Protein AF-A0A142YG13-F1 (afdb_monomer)

Radius of gyration: 18.27 Å; Cα contacts (8 Å, |Δi|>4): 588; chains: 1; bounding box: 57×45×46 Å

Mean predicted aligned error: 5.29 Å

Sequence (289 aa):
MILRGRNFFGAFRVLEDAGTHSRRLMHGSTLHGQQSLDPTLRREPTTYFTRSGPIGGLFAAKGAELGRPGTRVAVVGLGTGTLACYAQARQAWTFHEIDPAVVRVAEDESLFTYLADARRGGAEVAIVEGDARLRLADAPDGGFALIVLDAFSSDAVPVHLLSREAIALYRRKLGPGGLLAFNITNRYLDLDPLMARQARDAGLACRVRYDLDVPPEARVGGWQPSIWAVMAGNEADLAPLADGWHPPGARPGASPWTDDYSDLASYLILGRRRPPPDVPEKSASLAAP

Solvent-accessible surface area (backbone atoms only — not comparable to full-atom values): 15751 Å² total; per-residue (Å²): 116,78,47,75,53,73,61,95,93,44,46,37,37,34,32,69,39,80,86,47,48,23,37,35,40,29,47,80,92,32,73,46,35,52,44,50,68,48,77,91,43,53,70,54,39,37,33,56,49,21,66,88,34,58,61,22,44,49,50,63,55,41,35,81,68,61,60,35,68,70,33,25,35,39,28,31,33,50,50,38,25,47,75,34,53,73,56,44,48,47,20,38,37,39,32,18,28,64,50,70,67,47,52,55,48,21,68,34,64,91,74,26,48,28,46,60,52,22,40,75,55,44,19,46,76,47,78,45,82,33,60,41,70,63,56,54,66,74,46,64,66,45,56,20,51,33,41,36,37,55,67,38,65,55,98,60,75,62,57,70,70,66,8,49,63,36,49,54,49,53,57,50,29,30,24,94,88,17,36,39,36,33,50,51,48,55,83,50,43,56,43,52,35,51,51,38,44,39,26,55,74,68,62,30,28,56,35,28,26,77,44,70,87,66,52,74,74,48,41,40,65,43,45,43,58,36,29,34,38,38,35,25,76,40,59,76,76,45,56,66,57,54,86,75,39,39,74,46,51,84,54,87,92,66,76,64,37,36,82,92,42,73,73,64,75,84,30,54,48,93,64,85,88,71,77,59,94,89,50,82,73,83,73,89,81,72,82,79,134

Structure (mmCIF, N/CA/C/O backbone):
data_AF-A0A142YG13-F1
#
_entry.id   AF-A0A142YG13-F1
#
loop_
_atom_site.group_PDB
_atom_site.id
_atom_site.type_symbol
_atom_site.label_atom_id
_atom_site.label_alt_id
_atom_site.label_comp_id
_atom_site.label_asym_id
_atom_site.label_entity_id
_atom_site.label_seq_id
_atom_site.pdbx_PDB_ins_code
_atom_site.Cartn_x
_atom_site.Cartn_y
_atom_site.Cartn_z
_atom_site.occupancy
_atom_site.B_iso_or_equiv
_atom_site.auth_seq_id
_atom_site.auth_comp_id
_atom_site.auth_asym_id
_atom_site.auth_atom_id
_atom_site.pdbx_PDB_model_num
ATOM 1 N N . MET A 1 1 ? 10.615 4.198 -25.399 1.00 84.19 1 MET A N 1
ATOM 2 C CA . MET A 1 1 ? 9.220 3.777 -25.110 1.00 84.19 1 MET A CA 1
ATOM 3 C C . MET A 1 1 ? 9.077 2.345 -25.590 1.00 84.19 1 MET A C 1
ATOM 5 O O . MET A 1 1 ? 9.438 2.106 -26.732 1.00 84.19 1 MET A O 1
ATOM 9 N N . ILE A 1 2 ? 8.618 1.429 -24.734 1.00 93.69 2 ILE A N 1
ATOM 10 C CA . ILE A 1 2 ? 8.562 -0.019 -25.010 1.00 93.69 2 ILE A CA 1
ATOM 11 C C . ILE A 1 2 ? 7.147 -0.442 -25.403 1.00 93.69 2 ILE A C 1
ATOM 13 O O . ILE A 1 2 ? 6.943 -1.050 -26.445 1.00 93.69 2 ILE A O 1
ATOM 17 N N . LEU A 1 3 ? 6.165 -0.083 -24.576 1.00 94.88 3 LEU A N 1
ATOM 18 C CA . LEU A 1 3 ? 4.768 -0.470 -24.744 1.00 94.88 3 LEU A CA 1
ATOM 19 C C . LEU A 1 3 ? 3.872 0.742 -24.497 1.00 94.88 3 LEU A C 1
ATOM 21 O O . LEU A 1 3 ? 4.178 1.598 -23.664 1.00 94.88 3 LEU A O 1
ATOM 25 N N . ARG A 1 4 ? 2.748 0.819 -25.207 1.00 95.06 4 ARG A N 1
ATOM 26 C CA . ARG A 1 4 ? 1.677 1.779 -24.928 1.00 95.06 4 ARG A CA 1
ATOM 27 C C . ARG A 1 4 ? 0.324 1.145 -25.201 1.00 95.06 4 ARG A C 1
ATOM 29 O O . ARG A 1 4 ? 0.196 0.360 -26.137 1.00 95.06 4 ARG A O 1
ATOM 36 N N . GLY A 1 5 ? -0.682 1.552 -24.446 1.00 92.50 5 GLY A N 1
ATOM 37 C CA . GLY A 1 5 ? -2.056 1.134 -24.672 1.00 92.50 5 GLY A CA 1
ATOM 38 C C . GLY A 1 5 ? -3.049 2.098 -24.044 1.00 92.50 5 GLY A C 1
ATOM 39 O O . GLY A 1 5 ? -2.678 3.052 -23.357 1.00 92.50 5 GLY A O 1
ATOM 40 N N . ARG A 1 6 ? -4.328 1.864 -24.321 1.00 91.62 6 ARG A N 1
ATOM 41 C CA . ARG A 1 6 ? -5.441 2.587 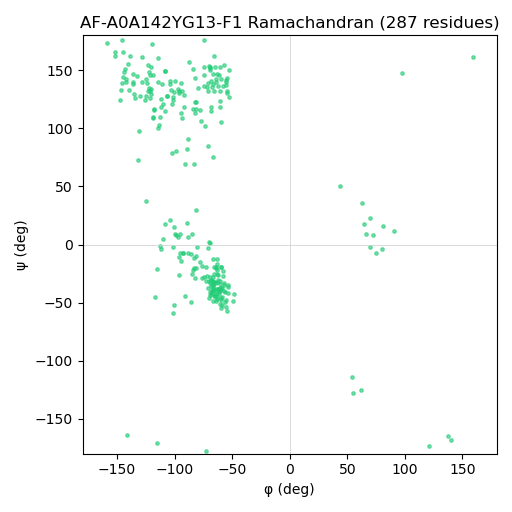-23.713 1.00 91.62 6 ARG A CA 1
ATOM 42 C C . ARG A 1 6 ? -6.619 1.644 -23.542 1.00 91.62 6 ARG A C 1
ATOM 44 O O . ARG A 1 6 ? -6.911 0.865 -24.444 1.00 91.62 6 ARG A O 1
ATOM 51 N N . ASN A 1 7 ? -7.289 1.744 -22.407 1.00 89.19 7 ASN A N 1
ATOM 52 C CA . ASN A 1 7 ? -8.507 1.011 -22.093 1.00 89.19 7 ASN A CA 1
ATOM 53 C C . ASN A 1 7 ? -9.477 1.920 -21.312 1.00 89.19 7 ASN A C 1
ATOM 55 O O . ASN A 1 7 ? -9.322 3.145 -21.306 1.00 89.19 7 ASN A O 1
ATOM 59 N N . PHE A 1 8 ? -10.479 1.312 -20.675 1.00 87.12 8 PHE A N 1
ATOM 60 C CA . PHE A 1 8 ? -11.459 1.999 -19.835 1.00 87.12 8 PHE A CA 1
ATOM 61 C C . PHE A 1 8 ? -10.825 2.769 -18.662 1.00 87.12 8 PHE A C 1
ATOM 63 O O . PHE A 1 8 ? -11.264 3.872 -18.353 1.00 87.12 8 PHE A O 1
ATOM 70 N N . PHE A 1 9 ? -9.770 2.223 -18.055 1.00 85.50 9 PHE A N 1
ATOM 71 C CA . PHE A 1 9 ? -9.099 2.789 -16.880 1.00 85.50 9 PHE A CA 1
ATOM 72 C C . PHE A 1 9 ? -8.072 3.875 -17.224 1.00 85.50 9 PHE A C 1
ATOM 74 O O . PHE A 1 9 ? -7.625 4.610 -16.345 1.00 85.50 9 PHE A O 1
ATOM 81 N N . GLY A 1 10 ? -7.723 4.027 -18.503 1.00 86.88 10 GLY A N 1
ATOM 82 C CA . GLY A 1 10 ? -6.912 5.136 -18.987 1.00 86.88 10 GLY A CA 1
ATOM 83 C C . GLY A 1 10 ? -5.895 4.730 -20.043 1.00 86.88 10 GLY A C 1
ATOM 84 O O . GLY A 1 10 ? -5.948 3.652 -20.631 1.00 86.88 10 GLY A O 1
ATOM 85 N N . ALA A 1 11 ? -4.973 5.649 -20.331 1.00 90.38 11 ALA A N 1
ATOM 86 C CA . ALA A 1 11 ? -3.831 5.387 -21.198 1.00 90.38 11 ALA A CA 1
ATOM 87 C C . ALA A 1 11 ? -2.604 5.036 -20.354 1.00 90.38 11 ALA A C 1
ATOM 89 O O . ALA A 1 11 ? -2.238 5.800 -19.456 1.00 90.38 11 ALA A O 1
ATOM 90 N N . PHE A 1 12 ? -1.938 3.938 -20.705 1.00 92.12 12 PHE A N 1
ATOM 91 C CA . PHE A 1 12 ? -0.749 3.448 -20.021 1.00 92.12 12 PHE A CA 1
ATOM 92 C C . PHE A 1 12 ? 0.452 3.358 -20.961 1.00 92.12 12 PHE A C 1
ATOM 94 O O . PHE A 1 12 ? 0.316 3.194 -22.180 1.00 92.12 12 PHE A O 1
ATOM 101 N N . ARG A 1 13 ? 1.655 3.479 -20.398 1.00 95.06 13 ARG A N 1
ATOM 102 C CA . ARG A 1 13 ? 2.925 3.350 -21.118 1.00 95.06 13 ARG A CA 1
ATOM 103 C C . ARG A 1 13 ? 3.955 2.634 -20.260 1.00 95.06 13 ARG A C 1
ATOM 105 O O . ARG A 1 13 ? 4.085 2.943 -19.080 1.00 95.06 13 ARG A O 1
ATOM 112 N N . VAL A 1 14 ? 4.734 1.763 -20.894 1.00 97.06 14 VAL A N 1
ATOM 113 C CA . VAL A 1 14 ? 5.982 1.231 -20.344 1.00 97.06 14 VAL A CA 1
ATOM 114 C C . VAL A 1 14 ? 7.145 1.869 -21.086 1.00 97.06 14 VAL A C 1
ATOM 116 O O . VAL A 1 14 ? 7.189 1.888 -22.322 1.00 97.06 14 VAL A O 1
ATOM 119 N N . LEU A 1 15 ? 8.083 2.436 -20.341 1.00 96.12 15 LEU A N 1
ATOM 120 C CA . LEU A 1 15 ? 9.251 3.116 -20.887 1.00 96.12 15 LEU A CA 1
ATOM 121 C C . LEU A 1 15 ? 10.488 2.811 -20.054 1.00 96.12 15 LEU A C 1
ATOM 123 O O . LEU A 1 15 ? 10.381 2.502 -18.872 1.00 96.12 15 LEU A O 1
ATOM 127 N N . GLU A 1 16 ? 11.647 2.922 -20.686 1.00 95.62 16 GLU A N 1
ATOM 128 C CA . GLU A 1 16 ? 12.927 2.948 -19.989 1.00 95.62 16 GLU A CA 1
ATOM 129 C C . GLU A 1 16 ? 13.331 4.393 -19.743 1.00 95.62 16 GLU A C 1
ATOM 131 O O . GLU A 1 16 ? 13.139 5.263 -20.600 1.00 95.62 16 GLU A O 1
ATOM 136 N N . ASP A 1 17 ? 13.854 4.632 -18.552 1.00 90.38 17 ASP A N 1
ATOM 137 C CA . ASP A 1 17 ? 14.369 5.908 -18.101 1.00 90.38 17 ASP A CA 1
ATOM 138 C C . ASP A 1 17 ? 15.881 5.772 -17.916 1.00 90.38 17 ASP A C 1
ATOM 140 O O . ASP A 1 17 ? 16.357 5.076 -17.018 1.00 90.38 17 ASP A O 1
ATOM 144 N N . ALA A 1 18 ? 16.635 6.430 -18.798 1.00 87.25 18 ALA A N 1
ATOM 145 C CA . ALA A 1 18 ? 18.092 6.372 -18.793 1.00 87.25 18 ALA A CA 1
ATOM 146 C C . ALA A 1 18 ? 18.707 7.037 -17.551 1.00 87.25 18 ALA A C 1
ATOM 148 O O . ALA A 1 18 ? 19.750 6.593 -17.083 1.00 87.25 18 ALA A O 1
ATOM 149 N N . GLY A 1 19 ? 18.059 8.069 -16.996 1.00 83.75 19 GLY A N 1
ATOM 150 C CA . GLY A 1 19 ? 18.568 8.797 -15.830 1.00 83.75 19 GLY A CA 1
ATOM 151 C C . GLY A 1 19 ? 18.560 7.956 -14.556 1.00 83.75 19 GLY A C 1
ATOM 152 O O . GLY A 1 19 ? 19.420 8.123 -13.701 1.00 83.75 19 GLY A O 1
ATOM 153 N N . THR A 1 20 ? 17.613 7.027 -14.454 1.00 84.06 20 THR A N 1
ATOM 154 C CA . THR A 1 20 ? 17.466 6.118 -13.305 1.00 84.06 20 THR A CA 1
ATOM 155 C C . THR A 1 20 ? 17.814 4.667 -13.630 1.00 84.06 20 THR A C 1
ATOM 157 O O . THR A 1 20 ? 17.624 3.793 -12.790 1.00 84.06 20 THR A O 1
ATOM 160 N N . HIS A 1 21 ? 18.293 4.407 -14.853 1.00 91.69 21 HIS A N 1
ATOM 161 C CA . HIS A 1 21 ? 18.585 3.077 -15.391 1.00 91.69 21 HIS A CA 1
ATOM 162 C C . HIS A 1 21 ? 17.483 2.052 -15.060 1.00 91.69 21 HIS A C 1
ATOM 164 O O . HIS A 1 21 ? 17.728 0.967 -14.529 1.00 91.69 21 HIS A O 1
ATOM 170 N N . SER A 1 22 ? 16.234 2.424 -15.342 1.00 94.50 22 SER A N 1
ATOM 171 C CA . SER A 1 22 ? 15.064 1.679 -14.882 1.00 94.50 22 SER A CA 1
ATOM 172 C C . SER A 1 22 ? 13.978 1.571 -15.942 1.00 94.50 22 SER A C 1
ATOM 174 O O . SER A 1 22 ? 13.925 2.347 -16.898 1.00 94.50 22 SER A O 1
ATOM 176 N N . ARG A 1 23 ? 13.066 0.620 -15.748 1.00 96.62 23 ARG A N 1
ATOM 177 C CA . ARG A 1 23 ? 11.815 0.515 -16.494 1.00 96.62 23 ARG A CA 1
ATOM 178 C C . ARG A 1 23 ? 10.652 0.983 -15.637 1.00 96.62 23 ARG A C 1
ATOM 180 O O . ARG A 1 23 ? 10.584 0.654 -14.458 1.00 96.62 23 ARG A O 1
ATOM 187 N N . ARG A 1 24 ? 9.730 1.740 -16.230 1.00 95.31 24 ARG A N 1
ATOM 188 C CA . ARG A 1 24 ? 8.623 2.415 -15.541 1.00 95.31 24 ARG A CA 1
ATOM 189 C C . ARG A 1 24 ? 7.286 2.108 -16.187 1.00 95.31 24 ARG A C 1
ATOM 191 O O . ARG A 1 24 ? 7.186 2.135 -17.414 1.00 95.31 24 ARG A O 1
ATOM 198 N N . LEU A 1 25 ? 6.267 1.897 -15.358 1.00 94.81 25 LEU A N 1
ATOM 199 C CA . LEU A 1 25 ? 4.863 1.859 -15.760 1.00 94.81 25 LEU A CA 1
ATOM 200 C C . LEU A 1 25 ? 4.201 3.194 -15.409 1.00 94.81 25 LEU A C 1
ATOM 202 O O . LEU A 1 25 ? 4.208 3.624 -14.259 1.00 94.81 25 LEU A O 1
ATOM 206 N N . MET A 1 26 ? 3.614 3.840 -16.410 1.00 91.69 26 MET A N 1
ATOM 207 C CA . MET A 1 26 ? 2.960 5.142 -16.293 1.00 91.69 26 MET A CA 1
ATOM 208 C C . MET A 1 26 ? 1.489 5.034 -16.697 1.00 91.69 26 MET A C 1
ATOM 210 O O . MET A 1 26 ? 1.227 4.528 -17.788 1.00 91.69 26 MET A O 1
ATOM 214 N N . HIS A 1 27 ? 0.557 5.600 -15.923 1.00 86.69 27 HIS A N 1
ATOM 215 C CA . HIS A 1 27 ? -0.785 5.970 -16.407 1.00 86.69 27 HIS A CA 1
ATOM 216 C C . HIS A 1 27 ? -0.882 7.490 -16.460 1.00 86.69 27 HIS A C 1
ATOM 218 O O . HIS A 1 27 ? -0.703 8.173 -15.454 1.00 86.69 27 HIS A O 1
ATOM 224 N N . GLY A 1 28 ? -1.146 8.044 -17.644 1.00 83.31 28 GLY A N 1
ATOM 225 C CA . GLY A 1 28 ? -1.099 9.495 -17.833 1.00 83.31 28 GLY A CA 1
ATOM 226 C C . GLY A 1 28 ? 0.250 10.087 -17.389 1.00 83.31 28 GLY A C 1
ATOM 227 O O . GLY A 1 28 ? 1.283 9.810 -18.014 1.00 83.31 28 GLY A O 1
ATOM 228 N N . SER A 1 29 ? 0.221 10.908 -16.332 1.00 80.50 29 SER A N 1
ATOM 229 C CA . SER A 1 29 ? 1.386 11.529 -15.678 1.00 80.50 29 SER A CA 1
ATOM 230 C C . SER A 1 29 ? 1.821 10.832 -14.381 1.00 80.50 29 SER A C 1
ATOM 232 O O . SER A 1 29 ? 2.815 11.245 -13.782 1.00 80.50 29 SER A O 1
ATOM 234 N N . THR A 1 30 ? 1.114 9.791 -13.939 1.00 83.38 30 THR A N 1
ATOM 235 C CA . THR A 1 30 ? 1.393 9.105 -12.675 1.00 83.38 30 THR A CA 1
ATOM 236 C C . THR A 1 30 ? 2.239 7.857 -12.892 1.00 83.38 30 THR A C 1
ATOM 238 O O . THR A 1 30 ? 1.987 7.062 -13.799 1.00 83.38 30 THR A O 1
ATOM 241 N N . LEU A 1 31 ? 3.264 7.705 -12.052 1.00 88.25 31 LEU A N 1
ATOM 242 C CA . LEU A 1 31 ? 4.137 6.537 -11.989 1.00 88.25 31 LEU A CA 1
ATOM 243 C C . LEU A 1 31 ? 3.474 5.460 -11.118 1.00 88.25 31 LEU A C 1
ATOM 245 O O . LEU A 1 31 ? 3.295 5.676 -9.925 1.00 88.25 31 LEU A O 1
ATOM 249 N N . HIS A 1 32 ? 3.144 4.311 -11.709 1.00 87.12 32 HIS A N 1
ATOM 250 C CA . HIS A 1 32 ? 2.533 3.156 -11.024 1.00 87.12 32 HIS A CA 1
ATOM 251 C C . HIS A 1 32 ? 3.552 2.128 -10.526 1.00 87.12 32 HIS A C 1
ATOM 253 O O . HIS A 1 32 ? 3.200 1.152 -9.869 1.00 87.12 32 HIS A O 1
ATOM 259 N N . GLY A 1 33 ? 4.817 2.312 -10.884 1.00 92.31 33 GLY A N 1
ATOM 260 C CA . GLY A 1 33 ? 5.890 1.441 -10.453 1.00 92.31 33 GLY A CA 1
ATOM 261 C C . GLY A 1 33 ? 7.093 1.535 -11.370 1.00 92.31 33 GLY A C 1
ATOM 262 O O . GLY A 1 33 ? 7.025 2.016 -12.508 1.00 92.31 33 GLY A O 1
ATOM 263 N N . GLN A 1 34 ? 8.214 1.088 -10.833 1.00 94.69 34 GLN A N 1
ATOM 264 C CA . GLN A 1 34 ? 9.506 1.096 -11.486 1.00 94.69 34 GLN A CA 1
ATOM 265 C C . GLN A 1 34 ? 10.257 -0.176 -11.096 1.00 94.69 34 GLN A C 1
ATOM 267 O O . GLN A 1 34 ? 10.090 -0.685 -9.988 1.00 94.69 34 GLN A O 1
ATOM 272 N N . GLN A 1 35 ? 11.127 -0.656 -11.977 1.00 96.31 35 GLN A N 1
ATOM 273 C CA . GLN A 1 35 ? 12.114 -1.675 -11.651 1.00 96.31 35 GLN A CA 1
ATOM 274 C C . GLN A 1 35 ? 13.475 -1.313 -12.245 1.00 96.31 35 GLN A C 1
ATOM 276 O O . GLN A 1 35 ? 13.551 -0.842 -13.380 1.00 96.31 35 GLN A O 1
ATOM 281 N N . SER A 1 36 ? 14.545 -1.512 -11.471 1.00 94.94 36 SER A N 1
ATOM 282 C CA . SER A 1 36 ? 15.917 -1.327 -11.956 1.00 94.94 36 SER A CA 1
ATOM 283 C C . SER A 1 36 ? 16.233 -2.324 -13.072 1.00 94.94 36 SER A C 1
ATOM 285 O O . SER A 1 36 ? 15.816 -3.481 -13.005 1.00 94.94 36 SER A O 1
ATOM 287 N N . LEU A 1 37 ? 16.981 -1.880 -14.082 1.00 94.81 37 LEU A N 1
ATOM 288 C CA . LEU A 1 37 ? 17.535 -2.764 -15.110 1.00 94.81 37 LEU A CA 1
ATOM 289 C C . LEU A 1 37 ? 18.877 -3.384 -14.683 1.00 94.81 37 LEU A C 1
ATOM 291 O O . LEU A 1 37 ? 19.357 -4.296 -15.353 1.00 94.81 37 LEU A O 1
ATOM 295 N N . ASP A 1 38 ? 19.459 -2.940 -13.563 1.00 94.31 38 ASP A N 1
ATOM 296 C CA . ASP A 1 38 ? 20.621 -3.585 -12.950 1.00 94.31 38 ASP A CA 1
ATOM 297 C C . ASP A 1 38 ? 20.219 -4.960 -12.374 1.00 94.31 38 ASP A C 1
ATOM 299 O O . ASP A 1 38 ? 19.402 -5.022 -11.444 1.00 94.31 38 ASP A O 1
ATOM 303 N N . PRO A 1 39 ? 20.802 -6.075 -12.863 1.00 93.44 39 PRO A N 1
ATOM 304 C CA . PRO A 1 39 ? 20.480 -7.417 -12.382 1.00 93.44 39 PRO A CA 1
ATOM 305 C C . PRO A 1 39 ? 20.708 -7.618 -10.879 1.00 93.44 39 PRO A C 1
ATOM 307 O O . PRO A 1 39 ? 20.033 -8.447 -10.266 1.00 93.44 39 PRO A O 1
ATOM 310 N N . THR A 1 40 ? 21.633 -6.872 -10.269 1.00 94.81 40 THR A N 1
ATOM 311 C CA . THR A 1 40 ? 21.925 -6.954 -8.829 1.00 94.81 40 THR A CA 1
ATOM 312 C C . THR A 1 40 ? 20.813 -6.343 -7.975 1.00 94.81 40 THR A C 1
ATOM 314 O O . THR A 1 40 ? 20.569 -6.797 -6.857 1.00 94.81 40 THR A O 1
ATOM 317 N N . LEU A 1 41 ? 20.072 -5.380 -8.532 1.00 93.94 41 LEU A N 1
ATOM 318 C CA . LEU A 1 41 ? 18.952 -4.683 -7.893 1.00 93.94 41 LEU A CA 1
ATOM 319 C C . LEU A 1 41 ? 17.589 -5.234 -8.328 1.00 93.94 41 LEU A C 1
ATOM 321 O O . LEU A 1 41 ? 16.548 -4.675 -7.989 1.00 93.94 41 LEU A O 1
ATOM 325 N N . ARG A 1 42 ? 17.570 -6.351 -9.060 1.00 93.88 42 ARG A N 1
ATOM 326 C CA . ARG A 1 42 ? 16.357 -6.944 -9.636 1.00 93.88 42 ARG A CA 1
ATOM 327 C C . ARG A 1 42 ? 15.244 -7.188 -8.606 1.00 93.88 42 ARG A C 1
ATOM 329 O O . ARG A 1 42 ? 14.076 -6.985 -8.921 1.00 93.88 42 ARG A O 1
ATOM 336 N N . ARG A 1 43 ? 15.597 -7.572 -7.372 1.00 94.88 43 ARG A N 1
ATOM 337 C CA . ARG A 1 43 ? 14.654 -7.817 -6.257 1.00 94.88 43 ARG A CA 1
ATOM 338 C C . ARG A 1 43 ? 14.535 -6.647 -5.275 1.00 94.88 43 ARG A C 1
ATOM 340 O O . ARG A 1 43 ? 13.921 -6.794 -4.216 1.00 94.88 43 ARG A O 1
ATOM 347 N N . GLU A 1 44 ? 15.136 -5.506 -5.596 1.00 95.62 44 GLU A N 1
ATOM 348 C CA . GLU A 1 44 ? 15.044 -4.317 -4.760 1.00 95.62 44 GLU A CA 1
ATOM 349 C C . GLU A 1 44 ? 13.724 -3.589 -5.054 1.00 95.62 44 GLU A C 1
ATOM 351 O O . GLU A 1 44 ? 13.446 -3.252 -6.215 1.00 95.62 44 GLU A O 1
ATOM 356 N N . PRO A 1 45 ? 12.859 -3.372 -4.046 1.00 95.56 45 PRO A N 1
ATOM 357 C CA . PRO A 1 45 ? 11.661 -2.578 -4.240 1.00 95.56 45 PRO A CA 1
ATOM 358 C C . PRO A 1 45 ? 12.027 -1.098 -4.400 1.00 95.56 45 PRO A C 1
ATOM 360 O O . PRO A 1 45 ? 12.831 -0.550 -3.650 1.00 95.56 45 PRO A O 1
ATOM 363 N N . THR A 1 46 ? 11.412 -0.435 -5.376 1.00 92.94 46 THR A N 1
ATOM 364 C CA . THR A 1 46 ? 11.691 0.975 -5.694 1.00 92.94 46 THR A CA 1
ATOM 365 C C . THR A 1 46 ? 10.470 1.865 -5.433 1.00 92.94 46 THR A C 1
ATOM 367 O O . THR A 1 46 ? 9.474 1.422 -4.857 1.00 92.94 46 THR A O 1
ATOM 370 N N . THR A 1 47 ? 10.516 3.132 -5.862 1.00 92.25 47 THR A N 1
ATOM 371 C CA . THR A 1 47 ? 9.448 4.131 -5.672 1.00 92.25 47 THR A CA 1
ATOM 372 C C . THR A 1 47 ? 9.169 4.416 -4.200 1.00 92.25 47 THR A C 1
ATOM 374 O O . THR A 1 47 ? 10.083 4.792 -3.476 1.00 92.25 47 THR A O 1
ATOM 377 N N . TYR A 1 48 ? 7.928 4.274 -3.755 1.00 91.94 48 TYR A N 1
ATOM 378 C CA . TYR A 1 48 ? 7.507 4.467 -2.373 1.00 91.94 48 TYR A CA 1
ATOM 379 C C . TYR A 1 48 ? 7.464 3.151 -1.573 1.00 91.94 48 TYR A C 1
ATOM 381 O O . TYR A 1 48 ? 6.992 3.123 -0.437 1.00 91.94 48 TYR A O 1
ATOM 389 N N . PHE A 1 49 ? 7.970 2.055 -2.152 1.00 95.00 49 PHE A N 1
ATOM 390 C CA . PHE A 1 49 ? 8.021 0.731 -1.527 1.00 95.00 49 PHE A CA 1
ATOM 391 C C . PHE A 1 49 ? 9.391 0.365 -0.956 1.00 95.00 49 PHE A C 1
ATOM 393 O O . PHE A 1 49 ? 9.648 -0.809 -0.694 1.00 95.00 49 PHE A O 1
ATOM 400 N N . THR A 1 50 ? 10.291 1.332 -0.800 1.00 94.00 50 THR A N 1
ATOM 401 C CA . THR A 1 50 ? 11.690 1.093 -0.420 1.00 94.00 50 THR A CA 1
ATOM 402 C C . THR A 1 50 ? 11.806 0.410 0.941 1.00 94.00 50 THR A C 1
ATOM 404 O O . THR A 1 50 ? 10.953 0.571 1.818 1.00 94.00 50 THR A O 1
ATOM 407 N N . ARG A 1 51 ? 12.899 -0.338 1.141 1.00 94.12 51 ARG A N 1
ATOM 408 C CA . ARG A 1 51 ? 13.173 -1.055 2.400 1.00 94.12 51 ARG A CA 1
ATOM 409 C C . ARG A 1 51 ? 13.283 -0.118 3.608 1.00 94.12 51 ARG A C 1
ATOM 411 O O . ARG A 1 51 ? 12.887 -0.493 4.705 1.00 94.12 51 ARG A O 1
ATOM 418 N N . SER A 1 52 ? 13.807 1.090 3.403 1.00 91.44 52 SER A N 1
ATOM 419 C CA . SER A 1 52 ? 13.954 2.140 4.423 1.00 91.44 52 SER A CA 1
ATOM 420 C C . SER A 1 52 ? 12.683 2.975 4.638 1.00 91.44 52 SER A C 1
ATOM 422 O O . SER A 1 52 ? 12.536 3.623 5.683 1.00 91.44 52 SER A O 1
ATOM 424 N N . GLY A 1 53 ? 11.774 2.968 3.659 1.00 93.00 53 GLY A N 1
ATOM 425 C CA . GLY A 1 53 ? 10.522 3.714 3.683 1.00 93.00 53 GLY A CA 1
ATOM 426 C C . GLY A 1 53 ? 9.483 3.125 4.644 1.00 93.00 53 GLY A C 1
ATOM 427 O O . GLY A 1 53 ? 9.747 2.137 5.341 1.00 93.00 53 GLY A O 1
ATOM 428 N N . PRO A 1 54 ? 8.275 3.712 4.705 1.00 95.62 54 PRO A N 1
ATOM 429 C CA . PRO A 1 54 ? 7.258 3.324 5.680 1.00 95.62 54 PRO A CA 1
ATOM 430 C C . PRO A 1 54 ? 6.852 1.851 5.585 1.00 95.62 54 PRO A C 1
ATOM 432 O O . PRO A 1 54 ? 6.945 1.121 6.569 1.00 95.62 54 PRO A O 1
ATOM 435 N N . ILE A 1 55 ? 6.478 1.383 4.392 1.00 96.44 55 ILE A N 1
ATOM 436 C CA . ILE A 1 55 ? 6.054 -0.006 4.177 1.00 96.44 55 ILE A CA 1
ATOM 437 C C . ILE A 1 55 ? 7.193 -1.015 4.387 1.00 96.44 55 ILE A C 1
ATOM 439 O O . ILE A 1 55 ? 6.965 -2.083 4.950 1.00 96.44 55 ILE A O 1
ATOM 443 N N . GLY A 1 56 ? 8.433 -0.664 4.028 1.00 96.31 56 GLY A N 1
ATOM 444 C CA . GLY A 1 56 ? 9.608 -1.478 4.345 1.00 96.31 56 GLY A CA 1
ATOM 445 C C . GLY A 1 56 ? 9.832 -1.606 5.852 1.00 96.31 56 GLY A C 1
ATOM 446 O O . GLY A 1 56 ? 10.054 -2.710 6.350 1.00 96.31 56 GLY A O 1
ATOM 447 N N . GLY A 1 57 ? 9.654 -0.506 6.590 1.00 95.62 57 GLY A N 1
ATOM 448 C CA . GLY A 1 57 ? 9.673 -0.488 8.053 1.00 95.62 57 GLY A CA 1
ATOM 449 C C . GLY A 1 57 ? 8.587 -1.362 8.685 1.00 95.62 57 GLY A C 1
ATOM 450 O O . GLY A 1 57 ? 8.864 -2.041 9.670 1.00 95.62 57 GLY A O 1
ATOM 451 N N . LEU A 1 58 ? 7.384 -1.418 8.098 1.00 97.31 58 LEU A N 1
ATOM 452 C CA . LEU A 1 58 ? 6.328 -2.339 8.537 1.00 97.31 58 LEU A CA 1
ATOM 453 C C . LEU A 1 58 ? 6.774 -3.803 8.409 1.00 97.31 58 LEU A C 1
ATOM 455 O O . LEU A 1 58 ? 6.689 -4.556 9.379 1.00 97.31 58 LEU A O 1
ATOM 459 N N . PHE A 1 59 ? 7.281 -4.205 7.239 1.00 97.12 59 PH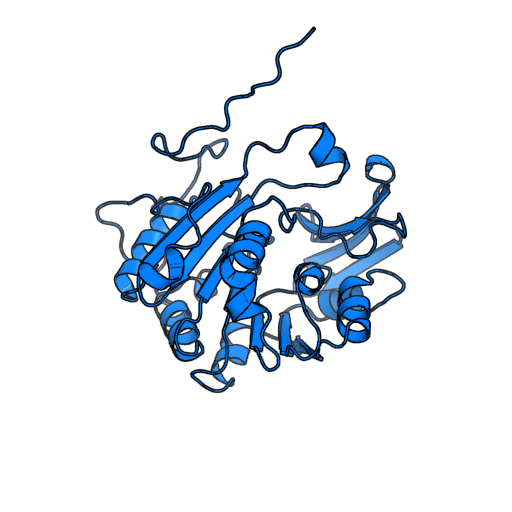E A N 1
ATOM 460 C CA . PHE A 1 59 ? 7.770 -5.573 7.031 1.00 97.12 59 PHE A CA 1
ATOM 461 C C . PHE A 1 59 ? 8.984 -5.909 7.903 1.00 97.12 59 PHE A C 1
ATOM 463 O O . PHE A 1 59 ? 9.109 -7.050 8.339 1.00 97.12 59 PHE A O 1
ATOM 470 N N . ALA A 1 60 ? 9.858 -4.939 8.184 1.00 95.81 60 ALA A N 1
ATOM 471 C CA . ALA A 1 60 ? 10.983 -5.127 9.094 1.00 95.81 60 ALA A CA 1
ATOM 472 C C . ALA A 1 60 ? 10.509 -5.342 10.542 1.00 95.81 60 ALA A C 1
ATOM 474 O O . ALA A 1 60 ? 10.910 -6.311 11.184 1.00 95.81 60 ALA A O 1
ATOM 475 N N . ALA A 1 61 ? 9.611 -4.485 11.037 1.00 95.62 61 ALA A N 1
ATOM 476 C CA . ALA A 1 61 ? 9.109 -4.538 12.409 1.00 95.62 61 ALA A CA 1
ATOM 477 C C . ALA A 1 61 ? 8.218 -5.759 12.684 1.00 95.62 61 ALA A C 1
ATOM 479 O O . ALA A 1 61 ? 8.228 -6.287 13.793 1.00 95.62 61 ALA A O 1
ATOM 480 N N . LYS A 1 62 ? 7.460 -6.215 11.679 1.00 95.12 62 LYS A N 1
ATOM 481 C CA . LYS A 1 62 ? 6.524 -7.349 11.784 1.00 95.12 62 LYS A CA 1
ATOM 482 C C . LYS A 1 62 ? 7.005 -8.600 11.056 1.00 95.12 62 LYS A C 1
ATOM 484 O O . LYS A 1 62 ? 6.221 -9.499 10.758 1.00 95.12 62 LYS A O 1
ATOM 489 N N . GLY A 1 63 ? 8.300 -8.675 10.746 1.00 91.25 63 GLY A N 1
ATOM 490 C CA . GLY A 1 63 ? 8.876 -9.763 9.957 1.00 91.25 63 GLY A CA 1
ATOM 491 C C . GLY A 1 63 ? 8.709 -11.142 10.601 1.00 91.25 63 GLY A C 1
ATOM 492 O O . GLY A 1 63 ? 8.533 -12.125 9.889 1.00 91.25 63 GLY A O 1
ATOM 493 N N . ALA A 1 64 ? 8.701 -11.227 11.935 1.00 89.50 64 ALA A N 1
ATOM 494 C CA . ALA A 1 64 ? 8.530 -12.490 12.653 1.00 89.50 64 ALA A CA 1
ATOM 495 C C . ALA A 1 64 ? 7.093 -13.040 12.586 1.00 89.50 64 ALA A C 1
ATOM 497 O O . ALA A 1 64 ? 6.901 -14.259 12.620 1.00 89.50 64 ALA A O 1
ATOM 498 N N . GLU A 1 65 ? 6.077 -12.175 12.517 1.00 91.69 65 GLU A N 1
ATOM 499 C CA . GLU A 1 65 ? 4.686 -12.592 12.325 1.00 91.69 65 GLU A CA 1
ATOM 500 C C . GLU A 1 65 ? 4.356 -12.756 10.843 1.00 91.69 65 GLU A C 1
ATOM 502 O O . GLU A 1 65 ? 3.848 -13.801 10.434 1.00 91.69 65 GLU A O 1
ATOM 507 N N . LEU A 1 66 ? 4.691 -11.753 10.028 1.00 93.38 66 LEU A N 1
ATOM 508 C CA . LEU A 1 66 ? 4.381 -11.761 8.605 1.00 93.38 66 LEU A CA 1
ATOM 509 C C . LEU A 1 66 ? 5.176 -12.846 7.884 1.00 93.38 66 LEU A C 1
ATOM 511 O O . LEU A 1 66 ? 4.590 -13.577 7.099 1.00 93.38 66 LEU A O 1
ATOM 515 N N . GLY A 1 67 ? 6.454 -13.050 8.205 1.00 90.44 67 GLY A N 1
ATOM 516 C CA . GLY A 1 67 ? 7.343 -14.023 7.556 1.00 90.44 67 GLY A CA 1
ATOM 517 C C . GLY A 1 67 ? 7.045 -15.504 7.814 1.00 90.44 67 GLY A C 1
ATOM 518 O O . GLY A 1 67 ? 7.768 -16.379 7.336 1.00 90.44 67 GLY A O 1
ATOM 519 N N . ARG A 1 68 ? 5.996 -15.830 8.578 1.00 92.31 68 ARG A N 1
ATOM 520 C CA . ARG A 1 68 ? 5.651 -17.226 8.872 1.00 92.31 68 ARG A CA 1
ATOM 521 C C . ARG A 1 68 ? 5.156 -17.958 7.612 1.00 92.31 68 ARG A C 1
ATOM 523 O O . ARG A 1 68 ? 4.389 -17.395 6.829 1.00 92.31 68 ARG A O 1
ATOM 530 N N . PRO A 1 69 ? 5.536 -19.234 7.420 1.00 93.50 69 PRO A N 1
ATOM 531 C CA . PRO A 1 69 ? 4.915 -20.088 6.412 1.00 93.50 69 PRO A CA 1
ATOM 532 C C . PRO A 1 69 ? 3.398 -20.161 6.610 1.00 93.50 69 PRO A C 1
ATOM 534 O O . PRO A 1 69 ? 2.923 -20.254 7.740 1.00 93.50 69 PRO A O 1
ATOM 537 N N . GLY A 1 70 ? 2.645 -20.138 5.515 1.00 93.38 70 GLY A N 1
ATOM 538 C CA . GLY A 1 70 ? 1.184 -20.112 5.527 1.00 93.38 70 GLY A CA 1
ATOM 539 C C . GLY A 1 70 ? 0.579 -18.729 5.774 1.00 93.38 70 GLY A C 1
ATOM 540 O O . GLY A 1 70 ? -0.642 -18.595 5.692 1.00 93.38 70 GLY A O 1
ATOM 541 N N . THR A 1 71 ? 1.387 -17.690 6.033 1.00 96.88 71 THR A N 1
ATOM 542 C CA . THR A 1 71 ? 0.877 -16.318 6.112 1.00 96.88 71 THR A CA 1
ATOM 543 C C . THR A 1 71 ? 0.245 -15.912 4.787 1.00 96.88 71 THR A C 1
ATOM 545 O O . THR A 1 71 ? 0.837 -16.079 3.717 1.00 96.88 71 THR A O 1
ATOM 548 N N . ARG A 1 72 ? -0.955 -15.336 4.878 1.00 98.31 72 ARG A N 1
ATOM 549 C CA . ARG A 1 72 ? -1.703 -14.807 3.742 1.00 98.31 72 ARG A CA 1
ATOM 550 C C . ARG A 1 72 ? -1.670 -13.283 3.750 1.00 98.31 72 ARG A C 1
ATOM 552 O O . ARG A 1 72 ? -2.029 -12.662 4.755 1.00 98.31 72 ARG A O 1
ATOM 559 N N . VAL A 1 73 ? -1.285 -12.700 2.621 1.00 98.56 73 VAL A N 1
ATOM 560 C CA . VAL A 1 73 ? -1.252 -11.253 2.385 1.00 98.56 73 VAL A CA 1
ATOM 561 C C . VAL A 1 73 ? -2.164 -10.925 1.209 1.00 98.56 73 VAL A C 1
ATOM 563 O O . VAL A 1 73 ? -2.053 -11.542 0.149 1.00 98.56 73 VAL A O 1
ATOM 566 N N . ALA A 1 74 ? -3.056 -9.954 1.386 1.00 98.44 74 ALA A N 1
ATOM 567 C CA . ALA A 1 74 ? -3.812 -9.366 0.286 1.00 98.44 74 ALA A CA 1
ATOM 568 C C . ALA A 1 74 ? -3.248 -7.988 -0.056 1.00 98.44 74 ALA A C 1
ATOM 570 O O . ALA A 1 74 ? -2.908 -7.211 0.835 1.00 98.44 74 ALA A O 1
ATOM 571 N N . VAL A 1 75 ? -3.186 -7.668 -1.342 1.00 98.25 75 VAL A N 1
ATOM 572 C CA . VAL A 1 75 ? -2.793 -6.352 -1.842 1.00 98.25 75 VAL A CA 1
ATOM 573 C C . VAL A 1 75 ? -3.890 -5.848 -2.769 1.00 98.25 75 VAL A C 1
ATOM 575 O O . VAL A 1 75 ? -4.274 -6.533 -3.711 1.00 98.25 75 VAL A O 1
ATOM 578 N N . VAL A 1 76 ? -4.418 -4.664 -2.489 1.00 96.94 76 VAL A N 1
ATOM 579 C CA . VAL A 1 76 ? -5.368 -3.942 -3.333 1.00 96.94 76 VAL A CA 1
ATOM 580 C C . VAL A 1 76 ? -4.575 -2.978 -4.209 1.00 96.94 76 VAL A C 1
ATOM 582 O O . VAL A 1 76 ? -3.985 -2.029 -3.695 1.00 96.94 76 VAL A O 1
ATOM 585 N N . GLY A 1 77 ? -4.569 -3.236 -5.514 1.00 94.38 77 GLY A N 1
ATOM 586 C CA . GLY A 1 77 ? -3.648 -2.657 -6.491 1.00 94.38 77 GLY A CA 1
ATOM 587 C C . GLY A 1 77 ? -2.477 -3.596 -6.797 1.00 94.38 77 GLY A C 1
ATOM 588 O O . GLY A 1 77 ? -2.030 -4.360 -5.940 1.00 94.38 77 GLY A O 1
ATOM 589 N N . LEU A 1 78 ? -1.977 -3.549 -8.033 1.00 95.25 78 LEU A N 1
ATOM 590 C CA . LEU A 1 78 ? -0.825 -4.348 -8.465 1.00 95.25 78 LEU A CA 1
ATOM 591 C C . LEU A 1 78 ? 0.374 -3.493 -8.883 1.00 95.25 78 LEU A C 1
ATOM 593 O O . LEU A 1 78 ? 1.510 -3.797 -8.505 1.00 95.25 78 LEU A O 1
ATOM 597 N N . GLY A 1 79 ? 0.141 -2.438 -9.668 1.00 94.31 79 GLY A N 1
ATOM 598 C CA . GLY A 1 79 ? 1.217 -1.647 -10.270 1.00 94.31 79 GLY A CA 1
ATOM 599 C C . GLY A 1 79 ? 2.172 -2.534 -11.075 1.00 94.31 79 GLY A C 1
ATOM 600 O O . GLY A 1 79 ? 1.743 -3.328 -11.906 1.00 94.31 79 GLY A O 1
ATOM 601 N N . THR A 1 80 ? 3.477 -2.441 -10.813 1.00 96.12 80 THR A N 1
ATOM 602 C CA . THR A 1 80 ? 4.487 -3.341 -11.412 1.00 96.12 80 THR A CA 1
ATOM 603 C C . THR A 1 80 ? 4.732 -4.621 -10.603 1.00 96.12 80 THR A C 1
ATOM 605 O O . THR A 1 80 ? 5.669 -5.358 -10.894 1.00 96.12 80 THR A O 1
ATOM 608 N N . GLY A 1 81 ? 3.949 -4.878 -9.550 1.00 97.06 81 GLY A N 1
ATOM 609 C CA . GLY A 1 81 ? 4.140 -6.011 -8.641 1.00 97.06 81 GLY A CA 1
ATOM 610 C C . GLY A 1 81 ? 5.212 -5.794 -7.568 1.00 97.06 81 GLY A C 1
ATOM 611 O O . GLY A 1 81 ? 5.647 -6.754 -6.941 1.00 97.06 81 GLY A O 1
ATOM 612 N N . THR A 1 82 ? 5.648 -4.553 -7.328 1.00 97.38 82 THR A N 1
ATOM 613 C CA . THR A 1 82 ? 6.798 -4.224 -6.460 1.00 97.38 82 THR A CA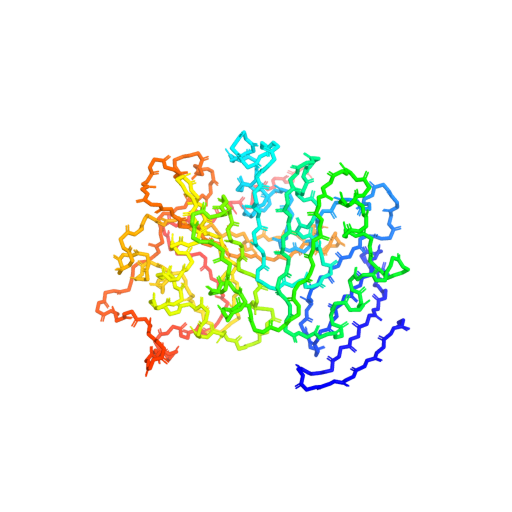 1
ATOM 614 C C . THR A 1 82 ? 6.672 -4.756 -5.031 1.00 97.38 82 THR A C 1
ATOM 616 O O . THR A 1 82 ? 7.667 -5.175 -4.442 1.00 97.38 82 THR A O 1
ATOM 619 N N . LEU A 1 83 ? 5.462 -4.799 -4.464 1.00 97.81 83 LEU A N 1
ATOM 620 C CA . LEU A 1 83 ? 5.248 -5.353 -3.121 1.00 97.81 83 LEU A CA 1
ATOM 621 C C . LEU A 1 83 ? 5.594 -6.845 -3.017 1.00 97.81 83 LEU A C 1
ATOM 623 O O . LEU A 1 83 ? 5.925 -7.308 -1.928 1.00 97.81 83 LEU A O 1
ATOM 627 N N . ALA A 1 84 ? 5.610 -7.587 -4.129 1.00 98.25 84 ALA A N 1
ATOM 628 C CA . ALA A 1 84 ? 6.025 -8.987 -4.136 1.00 98.25 84 ALA A CA 1
ATOM 629 C C . ALA A 1 84 ? 7.499 -9.177 -3.719 1.00 98.25 84 ALA A C 1
ATOM 631 O O . ALA A 1 84 ? 7.868 -10.263 -3.285 1.00 98.25 84 ALA A O 1
ATOM 632 N N . CYS A 1 85 ? 8.330 -8.124 -3.733 1.00 97.88 85 CYS A N 1
ATOM 633 C CA . CYS A 1 85 ? 9.691 -8.148 -3.171 1.00 97.88 85 CYS A CA 1
ATOM 634 C C . CYS A 1 85 ? 9.752 -8.470 -1.671 1.00 97.88 85 CYS A C 1
ATOM 636 O O . CYS A 1 85 ? 10.822 -8.806 -1.150 1.00 97.88 85 CYS A O 1
ATOM 638 N N . TYR A 1 86 ? 8.637 -8.302 -0.960 1.00 98.00 86 TYR A N 1
ATOM 639 C CA . TYR A 1 86 ? 8.515 -8.613 0.461 1.00 98.00 86 TYR A CA 1
ATOM 640 C C . TYR A 1 86 ? 8.004 -10.032 0.718 1.00 98.00 86 TYR A C 1
ATOM 642 O O . TYR A 1 86 ? 8.017 -10.479 1.865 1.00 98.00 86 TYR A O 1
ATOM 650 N N . ALA A 1 87 ? 7.587 -10.749 -0.328 1.00 97.75 87 ALA A N 1
ATOM 651 C CA . ALA A 1 87 ? 7.138 -12.121 -0.201 1.00 97.75 87 ALA A CA 1
ATOM 652 C C . ALA A 1 87 ? 8.292 -13.046 0.209 1.00 97.75 87 ALA A C 1
ATOM 654 O O . ALA A 1 87 ? 9.418 -12.950 -0.283 1.00 97.75 87 ALA A O 1
ATOM 655 N N . GLN A 1 88 ? 7.988 -13.963 1.117 1.00 96.75 88 GLN A N 1
ATOM 656 C CA . GLN A 1 88 ? 8.873 -15.013 1.598 1.00 96.75 88 GLN A CA 1
ATOM 657 C C . GLN A 1 88 ? 8.334 -16.387 1.195 1.00 96.75 88 GLN A C 1
ATOM 659 O O . GLN A 1 88 ? 7.150 -16.558 0.890 1.00 96.75 88 GLN A O 1
ATOM 664 N N . ALA A 1 89 ? 9.217 -17.386 1.203 1.00 97.06 89 ALA A N 1
ATOM 665 C CA . ALA A 1 89 ? 8.872 -18.750 0.831 1.00 97.06 89 ALA A CA 1
ATOM 666 C C . ALA A 1 89 ? 7.692 -19.291 1.658 1.00 97.06 89 ALA A C 1
ATOM 668 O O . ALA A 1 89 ? 7.663 -19.156 2.883 1.00 97.06 89 ALA A O 1
ATOM 669 N N . ARG A 1 90 ? 6.766 -19.985 0.988 1.00 97.38 90 ARG A N 1
ATOM 670 C CA . ARG A 1 90 ? 5.556 -20.604 1.557 1.00 97.38 90 ARG A CA 1
ATOM 671 C C . ARG A 1 90 ? 4.536 -19.617 2.133 1.00 97.38 90 ARG A C 1
ATOM 673 O O . ARG A 1 90 ? 3.689 -20.025 2.922 1.00 97.38 90 ARG A O 1
ATOM 680 N N . GLN A 1 91 ? 4.606 -18.339 1.776 1.00 97.75 91 GLN A N 1
ATOM 681 C CA . GLN A 1 91 ? 3.497 -17.405 1.978 1.00 97.75 91 GLN A CA 1
ATOM 682 C C . GLN A 1 91 ? 2.548 -17.434 0.781 1.00 97.75 91 GLN A C 1
ATOM 684 O O . GLN A 1 91 ? 2.976 -17.743 -0.329 1.00 97.75 91 GLN A O 1
ATOM 689 N N . ALA A 1 92 ? 1.300 -17.022 0.994 1.00 98.25 92 ALA A N 1
ATOM 690 C CA . ALA A 1 92 ? 0.329 -16.807 -0.072 1.00 98.25 92 ALA A CA 1
ATOM 691 C C . ALA A 1 92 ? 0.005 -15.316 -0.215 1.00 98.25 92 ALA A C 1
ATOM 693 O O . ALA A 1 92 ? -0.520 -14.680 0.698 1.00 98.25 92 ALA A O 1
ATOM 694 N N . TRP A 1 93 ? 0.312 -14.758 -1.379 1.00 98.56 93 TRP A N 1
ATOM 695 C CA . TRP A 1 93 ? 0.092 -13.365 -1.738 1.00 98.56 93 TRP A CA 1
ATOM 696 C C . TRP A 1 93 ? -0.979 -13.279 -2.813 1.00 98.56 93 TRP A C 1
ATOM 698 O O . TRP A 1 93 ? -0.874 -13.913 -3.860 1.00 98.56 93 TRP A O 1
ATOM 708 N N . THR A 1 94 ? -2.022 -12.497 -2.555 1.00 98.50 94 THR A N 1
ATOM 709 C CA . THR A 1 94 ? -3.105 -12.249 -3.509 1.00 98.50 94 THR A CA 1
ATOM 710 C C . THR A 1 94 ? -3.148 -10.772 -3.858 1.00 98.50 94 THR A C 1
ATOM 712 O O . THR A 1 94 ? -3.419 -9.940 -2.996 1.00 98.50 94 THR A O 1
ATOM 715 N N . PHE A 1 95 ? -2.885 -10.448 -5.118 1.00 98.44 95 PHE A N 1
ATOM 716 C CA . PHE A 1 95 ? -3.033 -9.099 -5.654 1.00 98.44 95 PHE A CA 1
ATOM 717 C C . PHE A 1 95 ? -4.414 -8.952 -6.291 1.00 98.44 95 PHE A C 1
ATOM 719 O O . PHE A 1 95 ? -4.825 -9.800 -7.079 1.00 98.44 95 PHE A O 1
ATOM 726 N N . HIS A 1 96 ? -5.125 -7.880 -5.969 1.00 97.25 96 HIS A N 1
ATOM 727 C CA . HIS A 1 96 ? -6.405 -7.524 -6.566 1.00 97.25 96 HIS A CA 1
ATOM 728 C C . HIS A 1 96 ? -6.211 -6.313 -7.469 1.00 97.25 96 HIS A C 1
ATOM 730 O O . HIS A 1 96 ? -5.881 -5.234 -6.981 1.00 97.25 96 HIS A O 1
ATOM 736 N N . GLU A 1 97 ? -6.414 -6.484 -8.771 1.00 94.88 97 GLU A N 1
ATOM 737 C CA . GLU A 1 97 ? -6.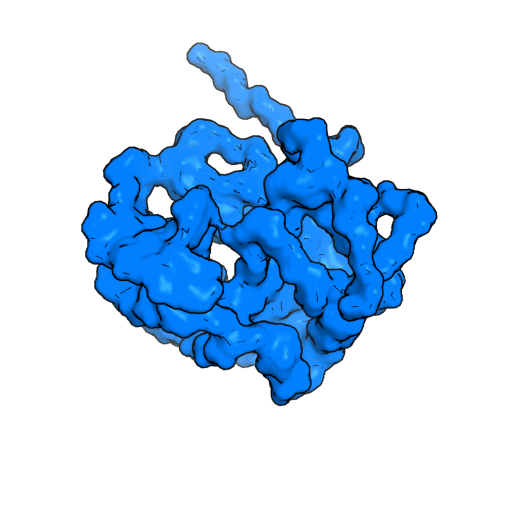187 -5.434 -9.764 1.00 94.88 97 GLU A CA 1
ATOM 738 C C . GLU A 1 97 ? -7.402 -5.298 -10.671 1.00 94.88 97 GLU A C 1
ATOM 740 O O . GLU A 1 97 ? -7.879 -6.276 -11.245 1.00 94.88 97 GLU A O 1
ATOM 745 N N . ILE A 1 98 ? -7.912 -4.077 -10.796 1.00 93.56 98 ILE A N 1
ATOM 746 C CA . ILE A 1 98 ? -9.115 -3.802 -11.577 1.00 93.56 98 ILE A CA 1
ATOM 747 C C . ILE A 1 98 ? -8.796 -3.672 -13.070 1.00 93.56 98 ILE A C 1
ATOM 749 O O . ILE A 1 98 ? -9.647 -3.987 -13.903 1.00 93.56 98 ILE A O 1
ATOM 753 N N . ASP A 1 99 ? -7.578 -3.237 -13.411 1.00 93.31 99 ASP A N 1
ATOM 754 C CA . ASP A 1 99 ? -7.141 -3.049 -14.785 1.00 93.31 99 ASP A CA 1
ATOM 755 C C . ASP A 1 99 ? -6.408 -4.295 -15.338 1.00 93.31 99 ASP A C 1
ATOM 757 O O . ASP A 1 99 ? -5.232 -4.527 -15.031 1.00 93.31 99 ASP A O 1
ATOM 761 N N . PRO A 1 100 ? -7.023 -5.055 -16.266 1.00 94.56 100 PRO A N 1
ATOM 762 C CA . PRO A 1 100 ? -6.389 -6.230 -16.865 1.00 94.56 100 PRO A CA 1
ATOM 763 C C . PRO A 1 100 ? -5.137 -5.895 -17.697 1.00 94.56 100 PRO A C 1
ATOM 765 O O . PRO A 1 100 ? -4.324 -6.772 -17.986 1.00 94.56 100 PRO A O 1
ATOM 768 N N . ALA A 1 101 ? -4.957 -4.645 -18.137 1.00 93.81 101 ALA A N 1
ATOM 769 C CA . ALA A 1 101 ? -3.725 -4.223 -18.798 1.00 93.81 101 ALA A CA 1
ATOM 770 C C . ALA A 1 101 ? -2.547 -4.137 -17.823 1.00 93.81 101 ALA A C 1
ATOM 772 O O . ALA A 1 101 ? -1.442 -4.523 -18.202 1.00 93.81 101 ALA A O 1
ATOM 773 N N . VAL A 1 102 ? -2.781 -3.693 -16.584 1.00 95.25 102 VAL A N 1
ATOM 774 C CA . VAL A 1 102 ? -1.755 -3.668 -15.532 1.00 95.25 102 VAL A CA 1
ATOM 775 C C . VAL A 1 102 ? -1.338 -5.094 -15.179 1.00 95.25 102 VAL A C 1
ATOM 777 O O . VAL A 1 102 ? -0.143 -5.369 -15.119 1.00 95.25 102 VAL A O 1
ATOM 780 N N . VAL A 1 103 ? -2.299 -6.022 -15.072 1.00 97.12 103 VAL A N 1
ATOM 781 C CA . VAL A 1 103 ? -2.021 -7.456 -14.865 1.00 97.12 103 VAL A CA 1
ATOM 782 C C . VAL A 1 103 ? -1.104 -8.010 -15.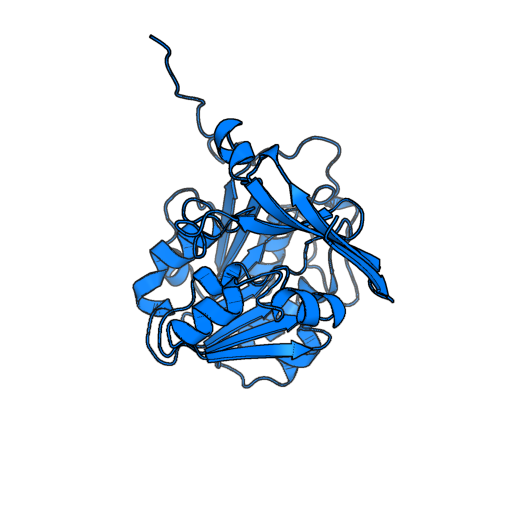948 1.00 97.12 103 VAL A C 1
ATOM 784 O O . VAL A 1 103 ? -0.027 -8.513 -15.637 1.00 97.12 103 VAL A O 1
ATOM 787 N N . ARG A 1 104 ? -1.467 -7.837 -17.227 1.00 96.94 104 ARG A N 1
ATOM 788 C CA . ARG A 1 104 ? -0.634 -8.309 -18.346 1.00 96.94 104 ARG A CA 1
ATOM 789 C C . ARG A 1 104 ? 0.775 -7.723 -18.321 1.00 96.94 104 ARG A C 1
ATOM 791 O O . ARG A 1 104 ? 1.726 -8.431 -18.620 1.00 96.94 104 ARG A O 1
ATOM 798 N N . VAL A 1 105 ? 0.911 -6.440 -17.985 1.00 97.00 105 VAL A N 1
ATOM 799 C CA . VAL A 1 105 ? 2.220 -5.780 -17.915 1.00 97.00 105 VAL A CA 1
ATOM 800 C C . VAL A 1 105 ? 3.067 -6.319 -16.763 1.00 97.00 105 VAL A C 1
ATOM 802 O O . VAL A 1 105 ? 4.262 -6.525 -16.949 1.00 97.00 105 VAL A O 1
ATOM 805 N N . ALA A 1 106 ? 2.480 -6.531 -15.585 1.00 97.62 106 ALA A N 1
ATOM 806 C CA . ALA A 1 106 ? 3.201 -7.008 -14.408 1.00 97.62 106 ALA A CA 1
ATOM 807 C C . ALA A 1 106 ? 3.556 -8.506 -14.478 1.00 97.62 106 ALA A C 1
ATOM 809 O O . ALA A 1 106 ? 4.545 -8.917 -13.873 1.00 97.62 106 ALA A O 1
ATOM 810 N N . GLU A 1 107 ? 2.766 -9.319 -15.191 1.00 98.12 107 GLU A N 1
ATOM 811 C CA . GLU A 1 107 ? 3.058 -10.744 -15.412 1.00 98.12 107 GLU A CA 1
ATOM 812 C C . GLU A 1 107 ? 4.064 -11.007 -16.539 1.00 98.12 107 GLU A C 1
ATOM 814 O O . GLU A 1 107 ? 4.684 -12.071 -16.565 1.00 98.12 107 GLU A O 1
ATOM 819 N N . ASP A 1 108 ? 4.257 -10.058 -17.457 1.00 98.12 108 ASP A N 1
ATOM 820 C CA . ASP A 1 108 ? 5.248 -10.179 -18.523 1.00 98.12 108 ASP A CA 1
ATOM 821 C C . ASP A 1 108 ? 6.670 -9.992 -17.966 1.00 98.12 108 ASP A C 1
ATOM 823 O O . ASP A 1 108 ? 7.134 -8.870 -17.751 1.00 98.12 108 ASP A O 1
ATOM 827 N N . GLU A 1 109 ? 7.391 -11.105 -17.776 1.00 97.19 109 GLU A N 1
ATOM 828 C CA . GLU A 1 109 ? 8.776 -11.118 -17.279 1.00 97.19 109 GLU A CA 1
ATOM 829 C C . GLU A 1 109 ? 9.763 -10.349 -18.170 1.00 97.19 109 GLU A C 1
ATOM 831 O O . GLU A 1 109 ? 10.838 -9.963 -17.702 1.00 97.19 109 GLU A O 1
ATOM 836 N N . SER A 1 110 ? 9.422 -10.098 -19.441 1.00 96.50 110 SER A N 1
ATOM 837 C CA . SER A 1 110 ? 10.232 -9.240 -20.310 1.00 96.50 110 SER A CA 1
ATOM 838 C C . SER A 1 110 ? 10.108 -7.761 -19.942 1.00 96.50 110 SER A C 1
ATOM 840 O O . SER A 1 110 ? 11.001 -6.980 -20.279 1.00 96.50 110 SER A O 1
ATOM 842 N N . LEU A 1 111 ? 9.046 -7.381 -19.219 1.00 97.19 111 LEU A N 1
ATOM 843 C CA . LEU A 1 111 ? 8.773 -6.038 -18.715 1.00 97.19 111 LEU A CA 1
ATOM 844 C C . LEU A 1 111 ? 9.126 -5.921 -17.228 1.00 97.19 111 LEU A C 1
ATOM 846 O O . LEU A 1 111 ? 9.986 -5.112 -16.886 1.00 97.19 111 LEU A O 1
ATOM 850 N N . PHE A 1 112 ? 8.523 -6.723 -16.354 1.00 98.12 112 PHE A N 1
ATOM 851 C CA . PHE A 1 112 ? 8.751 -6.663 -14.909 1.00 98.12 112 PHE A CA 1
ATOM 852 C C . PHE A 1 112 ? 8.901 -8.065 -14.327 1.00 98.12 112 PHE A C 1
ATOM 854 O O . PHE A 1 112 ? 8.193 -8.990 -14.700 1.00 98.12 112 PHE A O 1
ATOM 861 N N . THR A 1 113 ? 9.832 -8.238 -13.391 1.00 98.25 113 THR A N 1
ATOM 862 C CA . THR A 1 113 ? 10.197 -9.570 -12.878 1.00 98.25 113 THR A CA 1
ATOM 863 C C . THR A 1 113 ? 9.790 -9.809 -11.429 1.00 98.25 113 THR A C 1
ATOM 865 O O . THR A 1 113 ? 9.936 -10.929 -10.947 1.00 98.25 113 THR A O 1
ATOM 868 N N . TYR A 1 114 ? 9.237 -8.808 -10.736 1.00 98.50 114 TYR A N 1
ATOM 869 C CA . TYR A 1 114 ? 8.928 -8.891 -9.305 1.00 98.50 114 TYR A CA 1
ATOM 870 C C . TYR A 1 114 ? 8.028 -10.078 -8.930 1.00 98.50 114 TYR A C 1
ATOM 872 O O . TYR A 1 114 ? 8.356 -10.831 -8.013 1.00 98.50 114 TYR A O 1
ATOM 880 N N . LEU A 1 115 ? 6.929 -10.294 -9.662 1.00 98.62 115 LEU A N 1
ATOM 881 C CA . LEU A 1 115 ? 6.008 -11.404 -9.390 1.00 98.62 115 LEU A CA 1
ATOM 882 C C . LEU A 1 115 ? 6.671 -12.763 -9.630 1.00 98.62 115 LEU A C 1
ATOM 884 O O . LEU A 1 115 ? 6.557 -13.679 -8.815 1.00 98.62 115 LEU A O 1
ATOM 888 N N . ALA A 1 116 ? 7.394 -12.892 -10.740 1.00 98.50 116 ALA A N 1
ATOM 889 C CA . ALA A 1 116 ? 8.074 -14.127 -11.094 1.00 98.50 116 ALA A CA 1
ATOM 890 C C . ALA A 1 116 ? 9.237 -14.450 -10.144 1.00 98.50 116 ALA A C 1
ATOM 892 O O . ALA A 1 116 ? 9.451 -15.610 -9.798 1.00 98.50 116 ALA A O 1
ATOM 893 N N . ASP A 1 117 ? 9.961 -13.438 -9.669 1.00 98.44 117 ASP A N 1
ATOM 894 C CA . ASP A 1 117 ? 11.021 -13.601 -8.677 1.00 98.44 117 ASP A CA 1
ATOM 895 C C . ASP A 1 117 ? 10.473 -14.030 -7.316 1.00 98.44 117 ASP A C 1
ATOM 897 O O . ASP A 1 117 ? 11.067 -14.898 -6.677 1.00 98.44 117 ASP A O 1
ATOM 901 N N . ALA A 1 118 ? 9.323 -13.494 -6.896 1.00 98.38 118 ALA A N 1
ATOM 902 C CA . ALA A 1 118 ? 8.635 -13.945 -5.689 1.00 98.38 118 ALA A CA 1
ATOM 903 C C . ALA A 1 118 ? 8.188 -15.414 -5.801 1.00 98.38 118 ALA A C 1
ATOM 905 O O . ALA A 1 118 ? 8.452 -16.211 -4.897 1.00 98.38 118 ALA A O 1
ATOM 906 N N . ARG A 1 119 ? 7.603 -15.803 -6.946 1.00 98.50 119 ARG A N 1
ATOM 907 C CA . ARG A 1 119 ? 7.226 -17.198 -7.243 1.00 98.50 119 ARG A CA 1
ATOM 908 C C . ARG A 1 119 ? 8.443 -18.130 -7.219 1.00 98.50 119 ARG A C 1
ATOM 910 O O . ARG A 1 119 ? 8.415 -19.162 -6.554 1.00 98.50 119 ARG A O 1
ATOM 917 N N . ARG A 1 120 ? 9.555 -17.743 -7.861 1.00 98.06 120 ARG A N 1
ATOM 918 C CA . ARG A 1 120 ? 10.836 -18.482 -7.808 1.00 98.06 120 ARG A CA 1
ATOM 919 C C . ARG A 1 120 ? 11.428 -18.556 -6.400 1.00 98.06 120 ARG A C 1
ATOM 921 O O . ARG A 1 120 ? 12.085 -19.538 -6.071 1.00 98.06 120 ARG A O 1
ATOM 928 N N . GLY A 1 121 ? 11.185 -17.544 -5.570 1.00 97.38 121 GLY A N 1
ATOM 929 C CA . GLY A 1 121 ? 11.529 -17.528 -4.147 1.00 97.38 121 GLY A CA 1
ATOM 930 C C . GLY A 1 121 ? 10.675 -18.462 -3.282 1.00 97.38 121 GLY A C 1
ATOM 931 O O . GLY A 1 121 ? 10.930 -18.572 -2.085 1.00 97.38 121 GLY A O 1
ATOM 932 N N . GLY A 1 122 ? 9.683 -19.142 -3.868 1.00 98.00 122 GLY A N 1
ATOM 933 C CA . GLY A 1 122 ? 8.826 -20.113 -3.197 1.00 98.00 122 GLY A CA 1
ATOM 934 C C . GLY A 1 122 ? 7.558 -19.522 -2.584 1.00 98.00 122 GLY A C 1
ATOM 935 O O . GLY A 1 122 ? 6.919 -20.210 -1.791 1.00 98.00 122 GLY A O 1
ATOM 936 N N . ALA A 1 123 ? 7.204 -18.269 -2.884 1.00 98.19 123 ALA A N 1
ATOM 937 C CA . ALA A 1 123 ? 5.912 -17.702 -2.503 1.00 98.19 123 ALA A CA 1
ATOM 938 C C . ALA A 1 123 ? 4.818 -18.118 -3.500 1.00 98.19 123 ALA A C 1
ATOM 940 O O . ALA A 1 123 ? 5.042 -18.162 -4.710 1.00 98.19 123 ALA A O 1
ATOM 941 N N . GLU A 1 124 ? 3.610 -18.364 -3.008 1.00 98.38 124 GLU A N 1
ATOM 942 C CA . GLU A 1 124 ? 2.423 -18.517 -3.845 1.00 98.38 124 GLU A CA 1
ATOM 943 C C . GLU A 1 124 ? 1.893 -17.120 -4.182 1.00 98.38 124 GLU A C 1
ATOM 945 O O . GLU A 1 124 ? 1.464 -16.390 -3.293 1.00 98.38 124 GLU A O 1
ATOM 950 N N . VAL A 1 125 ? 1.947 -16.717 -5.454 1.00 98.56 125 VAL A N 1
ATOM 951 C CA . VAL A 1 125 ? 1.510 -15.380 -5.895 1.00 98.56 125 VAL A CA 1
ATOM 952 C C . VAL A 1 125 ? 0.370 -15.506 -6.896 1.00 98.56 125 VAL A C 1
ATOM 954 O O . VAL A 1 125 ? 0.587 -15.913 -8.044 1.00 98.56 125 VAL A O 1
ATOM 957 N N . ALA A 1 126 ? -0.824 -15.114 -6.460 1.00 98.19 126 ALA A N 1
ATOM 958 C CA . ALA A 1 126 ? -2.047 -15.080 -7.249 1.00 98.19 126 ALA A CA 1
ATOM 959 C C . ALA A 1 126 ? -2.460 -13.638 -7.573 1.00 98.19 126 ALA A C 1
ATOM 961 O O . ALA A 1 126 ? -2.230 -12.716 -6.787 1.00 98.19 126 ALA A O 1
ATOM 962 N N . ILE A 1 127 ? -3.111 -13.464 -8.721 1.00 98.44 127 ILE A N 1
ATOM 963 C CA . ILE A 1 127 ? -3.732 -12.204 -9.130 1.00 98.44 127 ILE A CA 1
ATOM 964 C C . ILE A 1 127 ? -5.216 -12.475 -9.352 1.00 98.44 127 ILE A C 1
ATOM 966 O O . ILE A 1 127 ? -5.585 -13.453 -10.001 1.00 98.44 127 ILE A O 1
ATOM 970 N N . VAL A 1 128 ? -6.065 -11.619 -8.797 1.00 97.56 128 VAL A N 1
ATOM 971 C CA . VAL A 1 128 ? -7.515 -11.673 -8.954 1.00 97.56 128 VAL A CA 1
ATOM 972 C C . VAL A 1 128 ? -7.964 -10.383 -9.623 1.00 97.56 128 VAL A C 1
ATOM 974 O O . VAL A 1 128 ? -7.950 -9.315 -9.012 1.00 97.56 128 VAL A O 1
ATOM 977 N N . GLU A 1 129 ? -8.381 -10.495 -10.880 1.00 96.12 129 GLU A N 1
ATOM 978 C CA . GLU A 1 129 ? -8.867 -9.357 -11.657 1.00 96.12 129 GLU A CA 1
ATOM 979 C C . GLU A 1 129 ? -10.242 -8.863 -11.175 1.00 96.12 129 GLU A C 1
ATOM 981 O O . GLU A 1 129 ? -11.158 -9.651 -10.907 1.00 96.12 129 GLU A O 1
ATOM 986 N N . GLY A 1 130 ? -10.419 -7.545 -11.119 1.00 92.56 130 GLY A N 1
ATOM 987 C CA . GLY A 1 130 ? -11.682 -6.869 -10.820 1.00 92.56 130 GLY A CA 1
ATOM 988 C C . GLY A 1 130 ? -11.626 -5.965 -9.590 1.00 92.56 130 GLY A C 1
ATOM 989 O O . GLY A 1 130 ? -10.568 -5.730 -9.010 1.00 92.56 130 GLY A O 1
ATOM 990 N N . ASP A 1 131 ? -12.789 -5.442 -9.197 1.00 92.88 131 ASP A N 1
ATOM 991 C CA . ASP A 1 131 ? -12.904 -4.556 -8.038 1.00 92.88 131 ASP A CA 1
ATOM 992 C C . ASP A 1 131 ? -12.461 -5.265 -6.752 1.00 92.88 131 ASP A C 1
ATOM 994 O O . ASP A 1 131 ? -13.050 -6.262 -6.326 1.00 92.88 131 ASP A O 1
ATOM 998 N N . ALA A 1 132 ? -11.415 -4.739 -6.122 1.00 93.31 132 ALA A N 1
ATOM 999 C CA . ALA A 1 132 ? -10.790 -5.387 -4.982 1.00 93.31 132 ALA A CA 1
ATOM 1000 C C . ALA A 1 132 ? -11.722 -5.515 -3.774 1.00 93.31 132 ALA A C 1
ATOM 1002 O O . ALA A 1 132 ? -11.626 -6.494 -3.037 1.00 93.31 132 ALA A O 1
ATOM 1003 N N . ARG A 1 133 ? -12.638 -4.563 -3.568 1.00 94.38 133 ARG A N 1
ATOM 1004 C CA . ARG A 1 133 ? -13.566 -4.604 -2.439 1.00 94.38 133 ARG A CA 1
ATOM 1005 C C . ARG A 1 133 ? -14.572 -5.735 -2.605 1.00 94.38 133 ARG A C 1
ATOM 1007 O O . ARG A 1 133 ? -14.801 -6.474 -1.649 1.00 94.38 133 ARG A O 1
ATOM 1014 N N . LEU A 1 134 ? -15.116 -5.909 -3.808 1.00 95.69 134 LEU A N 1
ATOM 1015 C CA . LEU A 1 134 ? -15.988 -7.040 -4.126 1.00 95.69 134 LEU A CA 1
ATOM 1016 C C . LEU A 1 134 ? -15.234 -8.370 -3.998 1.00 95.69 134 LEU A C 1
ATOM 1018 O O . LEU A 1 134 ? -15.707 -9.280 -3.325 1.00 95.69 134 LEU A O 1
ATOM 1022 N N . ARG A 1 135 ? -14.019 -8.468 -4.551 1.00 95.88 135 ARG A N 1
ATOM 1023 C CA . ARG A 1 135 ? -13.213 -9.700 -4.470 1.00 95.88 135 ARG A CA 1
ATOM 1024 C C . ARG A 1 135 ? -12.813 -10.064 -3.040 1.00 95.88 135 ARG A C 1
ATOM 1026 O O . ARG A 1 135 ? -12.813 -11.240 -2.685 1.00 95.88 135 ARG A O 1
ATOM 1033 N N . LEU A 1 136 ? -12.484 -9.077 -2.208 1.00 96.38 136 LEU A N 1
ATOM 1034 C CA . LEU A 1 136 ? -12.195 -9.302 -0.792 1.00 96.38 136 LEU A CA 1
ATOM 1035 C C . LEU A 1 136 ? -13.444 -9.716 -0.014 1.00 96.38 136 LEU A C 1
ATOM 1037 O O . LEU A 1 136 ? -13.313 -10.479 0.939 1.00 96.38 136 LEU A O 1
ATOM 1041 N N . ALA A 1 137 ? -14.640 -9.257 -0.401 1.00 96.81 137 ALA A N 1
ATOM 1042 C CA . ALA A 1 137 ? -15.891 -9.681 0.228 1.00 96.81 137 ALA A CA 1
ATOM 1043 C C . ALA A 1 137 ? -16.114 -11.197 0.122 1.00 96.81 137 ALA A C 1
ATOM 1045 O O . ALA A 1 137 ? -16.532 -11.800 1.115 1.00 96.81 137 ALA A O 1
ATOM 1046 N N . ASP A 1 138 ? -15.732 -11.794 -1.009 1.00 94.69 138 ASP A N 1
ATOM 1047 C CA . ASP A 1 138 ? -15.828 -13.235 -1.274 1.00 94.69 138 ASP A CA 1
ATOM 1048 C C . ASP A 1 138 ? -14.742 -14.066 -0.565 1.00 94.69 138 ASP A C 1
ATOM 1050 O O . ASP A 1 138 ? -14.879 -15.281 -0.409 1.00 94.69 138 ASP A O 1
ATOM 1054 N N . ALA A 1 139 ? -13.646 -13.439 -0.123 1.00 93.94 139 ALA A N 1
ATOM 1055 C CA . ALA A 1 139 ? -12.575 -14.139 0.581 1.00 93.94 139 ALA A CA 1
ATOM 1056 C C . ALA A 1 139 ? -13.037 -14.609 1.977 1.00 93.94 139 ALA A C 1
ATOM 1058 O O . ALA A 1 139 ? -13.867 -13.949 2.598 1.00 93.94 139 ALA A O 1
ATOM 1059 N N . PRO A 1 140 ? -12.489 -15.699 2.541 1.00 93.81 140 PRO A N 1
ATOM 1060 C CA . PRO A 1 140 ? -12.823 -16.111 3.903 1.00 93.81 140 PRO A CA 1
ATOM 1061 C C . PRO A 1 140 ? -12.484 -15.041 4.952 1.00 93.81 140 PRO A C 1
ATOM 1063 O O . PRO A 1 140 ? -11.447 -14.378 4.863 1.00 93.81 140 PRO A O 1
ATOM 1066 N N . ASP A 1 141 ? -13.335 -14.911 5.969 1.00 98.00 141 ASP A N 1
ATOM 1067 C CA . ASP A 1 141 ? -13.063 -14.088 7.152 1.00 98.00 141 ASP A CA 1
ATOM 1068 C C . ASP A 1 141 ? -11.880 -14.659 7.954 1.00 98.00 141 ASP A C 1
ATOM 1070 O O . ASP A 1 141 ? -11.593 -15.857 7.902 1.00 98.00 141 ASP A O 1
ATOM 1074 N N . GLY A 1 142 ? -11.160 -13.800 8.681 1.00 97.12 142 GLY A N 1
ATOM 1075 C CA . GLY A 1 142 ? -10.001 -14.210 9.484 1.00 97.12 142 GLY A CA 1
ATOM 1076 C C . GLY A 1 142 ? -8.794 -14.710 8.679 1.00 97.12 142 GLY A C 1
ATOM 1077 O O . GLY A 1 142 ? -7.865 -15.276 9.253 1.00 97.12 142 GLY A O 1
ATOM 1078 N N . GLY A 1 143 ? -8.821 -14.557 7.353 1.00 94.69 143 GLY A N 1
ATOM 1079 C CA . GLY A 1 143 ? -7.907 -15.230 6.443 1.00 94.69 143 GLY A CA 1
ATOM 1080 C C . GLY A 1 143 ? -6.558 -14.550 6.247 1.00 94.69 143 GLY A C 1
ATOM 1081 O O . GLY A 1 143 ? -5.632 -15.237 5.832 1.00 94.69 143 GLY A O 1
ATOM 1082 N N . PHE A 1 144 ? -6.428 -13.247 6.507 1.00 98.31 144 PHE A N 1
ATOM 1083 C CA . PHE A 1 144 ? -5.225 -12.477 6.171 1.00 98.31 144 PHE A CA 1
ATOM 1084 C C . PHE A 1 144 ? -4.483 -11.965 7.406 1.00 98.31 144 PHE A C 1
ATOM 1086 O O . PHE A 1 144 ? -5.095 -11.479 8.355 1.00 98.31 144 PHE A O 1
ATOM 1093 N N . ALA A 1 145 ? -3.150 -12.015 7.367 1.00 98.19 145 ALA A N 1
ATOM 1094 C CA . ALA A 1 145 ? -2.305 -11.346 8.359 1.00 98.19 145 ALA A CA 1
ATOM 1095 C C . ALA A 1 145 ? -2.050 -9.875 7.995 1.00 98.19 145 ALA A C 1
ATOM 1097 O O . ALA A 1 145 ? -1.779 -9.051 8.864 1.00 98.19 145 ALA A O 1
ATOM 1098 N N . LEU A 1 146 ? -2.131 -9.541 6.707 1.00 98.69 146 LEU A N 1
ATOM 1099 C CA . LEU A 1 146 ? -1.941 -8.187 6.208 1.00 98.69 146 LEU A CA 1
ATOM 1100 C C . LEU A 1 146 ? -2.832 -7.954 4.990 1.00 98.69 146 LEU A C 1
ATOM 1102 O O . LEU A 1 146 ? -2.853 -8.771 4.067 1.00 98.69 146 LEU A O 1
ATOM 1106 N N . ILE A 1 147 ? -3.527 -6.820 4.980 1.00 98.69 147 ILE A N 1
ATOM 1107 C CA . ILE A 1 147 ? -4.184 -6.278 3.790 1.00 98.69 147 ILE A CA 1
ATOM 1108 C C . ILE A 1 147 ? -3.533 -4.929 3.492 1.00 98.69 147 ILE A C 1
ATOM 1110 O O . ILE A 1 147 ? -3.598 -4.007 4.305 1.00 98.69 147 ILE A O 1
ATOM 1114 N N . VAL A 1 148 ? -2.883 -4.826 2.337 1.00 98.38 148 VAL A N 1
ATOM 1115 C CA . VAL A 1 148 ? -2.228 -3.607 1.858 1.00 98.38 148 VAL A CA 1
ATOM 1116 C C . VAL A 1 148 ? -3.130 -2.928 0.837 1.00 98.38 148 VAL A C 1
ATOM 1118 O O . VAL A 1 148 ? -3.601 -3.577 -0.089 1.00 98.38 148 VAL A O 1
ATOM 1121 N N . LEU A 1 149 ? -3.366 -1.629 0.978 1.00 96.56 149 LEU A N 1
ATOM 1122 C CA . LEU A 1 149 ? -4.165 -0.823 0.068 1.00 96.56 149 LEU A CA 1
ATOM 1123 C C . LEU A 1 149 ? -3.279 0.202 -0.638 1.00 96.56 149 LEU A C 1
ATOM 1125 O O . LEU A 1 149 ? -2.928 1.230 -0.059 1.00 96.56 149 LEU A O 1
ATOM 1129 N N . ASP A 1 150 ? -2.951 -0.087 -1.898 1.00 90.56 150 ASP A N 1
ATOM 1130 C CA . ASP A 1 150 ? -2.168 0.758 -2.808 1.00 90.56 150 ASP A CA 1
ATOM 1131 C C . ASP A 1 150 ? -2.914 1.035 -4.129 1.00 90.56 150 ASP A C 1
ATOM 1133 O O . ASP A 1 150 ? -2.345 1.116 -5.214 1.00 90.56 150 ASP A O 1
ATOM 1137 N N . ALA A 1 151 ? -4.231 1.220 -4.057 1.00 81.06 151 ALA A N 1
ATOM 1138 C CA . ALA A 1 151 ? -5.032 1.636 -5.212 1.00 81.06 151 ALA A CA 1
ATOM 1139 C C . ALA A 1 151 ? -5.045 3.168 -5.422 1.00 81.06 151 ALA A C 1
ATOM 1141 O O . ALA A 1 151 ? -5.808 3.678 -6.239 1.00 81.06 151 ALA A O 1
ATOM 1142 N N . PHE A 1 152 ? -4.215 3.922 -4.690 1.00 63.38 152 PHE A N 1
ATOM 1143 C CA . PHE A 1 152 ? -4.232 5.395 -4.644 1.00 63.38 152 PHE A CA 1
ATOM 1144 C C . PHE A 1 152 ? -3.347 6.069 -5.703 1.00 63.38 152 PHE A C 1
ATOM 1146 O O . PHE A 1 152 ? -3.017 7.247 -5.595 1.00 63.38 152 PHE A O 1
ATOM 1153 N N . SER A 1 153 ? -2.963 5.348 -6.753 1.00 52.44 153 SER A N 1
ATOM 1154 C CA . SER A 1 153 ? -1.966 5.780 -7.739 1.00 52.44 153 SER A CA 1
ATOM 1155 C C . SER A 1 153 ? -2.515 6.726 -8.826 1.00 52.44 153 SER A C 1
ATOM 1157 O O . SER A 1 153 ? -1.997 6.781 -9.935 1.00 52.44 153 SER A O 1
ATOM 1159 N N . SER A 1 154 ? -3.541 7.529 -8.522 1.00 55.56 154 SER A N 1
ATOM 1160 C CA . SER A 1 154 ? -4.053 8.586 -9.407 1.00 55.56 154 SER A CA 1
ATOM 1161 C C . SER A 1 154 ? -4.548 9.804 -8.613 1.00 55.56 154 SER A C 1
ATOM 1163 O O . SER A 1 154 ? -4.573 9.806 -7.385 1.00 55.56 154 SER A O 1
ATOM 1165 N N . ASP A 1 155 ? -4.950 10.859 -9.323 1.00 57.34 155 ASP A N 1
ATOM 1166 C CA . ASP A 1 155 ? -5.472 12.106 -8.751 1.00 57.34 155 ASP A CA 1
ATOM 1167 C C . ASP A 1 155 ? -6.836 11.911 -8.040 1.00 57.34 155 ASP A C 1
ATOM 1169 O O . ASP A 1 155 ? -7.272 12.780 -7.285 1.00 57.34 155 ASP A O 1
ATOM 1173 N N . ALA A 1 156 ? -7.498 10.762 -8.237 1.00 63.62 156 ALA A N 1
ATOM 1174 C CA . ALA A 1 156 ? -8.763 10.405 -7.600 1.00 63.62 156 ALA A CA 1
ATOM 1175 C C . ALA A 1 156 ? -8.556 9.437 -6.425 1.00 63.62 156 ALA A C 1
ATOM 1177 O O . ALA A 1 156 ? -7.969 8.367 -6.580 1.00 63.62 156 ALA A O 1
ATOM 1178 N N . VAL A 1 157 ? -9.092 9.789 -5.255 1.00 67.31 157 VAL A N 1
ATOM 1179 C CA . VAL A 1 157 ? -9.150 8.884 -4.102 1.00 67.31 157 VAL A CA 1
ATOM 1180 C C . VAL A 1 157 ? -10.350 7.949 -4.266 1.00 67.31 157 VAL A C 1
ATOM 1182 O O . VAL A 1 157 ? -11.478 8.439 -4.361 1.00 67.31 157 VAL A O 1
ATOM 1185 N N . PRO A 1 158 ? -10.159 6.619 -4.277 1.00 81.38 158 PRO A N 1
ATOM 1186 C CA . PRO A 1 158 ? -11.259 5.669 -4.273 1.00 81.38 158 PRO A CA 1
ATOM 1187 C C . PRO A 1 158 ? -11.937 5.690 -2.898 1.00 81.38 158 PRO A C 1
ATOM 1189 O O . PRO A 1 158 ? -11.622 4.895 -2.018 1.00 81.38 158 PRO A O 1
ATOM 1192 N N . VAL A 1 159 ? -12.872 6.628 -2.706 1.00 87.44 159 VAL A N 1
ATOM 1193 C CA . VAL A 1 159 ? -13.650 6.812 -1.464 1.00 87.44 159 VAL A CA 1
ATOM 1194 C C . VAL A 1 159 ? -14.223 5.484 -0.966 1.00 87.44 159 VAL A C 1
ATOM 1196 O O . VAL A 1 159 ? -14.114 5.164 0.215 1.00 87.44 159 VAL A O 1
ATOM 1199 N N . HIS A 1 160 ? -14.741 4.669 -1.886 1.00 90.69 160 HIS A N 1
ATOM 1200 C CA . HIS A 1 160 ? -15.311 3.352 -1.604 1.00 90.69 160 HIS A CA 1
ATOM 1201 C C . HIS A 1 160 ? -14.302 2.333 -1.041 1.00 90.69 160 HIS A C 1
ATOM 1203 O O . HIS A 1 160 ? -14.730 1.289 -0.563 1.00 90.69 160 HIS A O 1
ATOM 1209 N N . LEU A 1 161 ? -12.990 2.594 -1.080 1.00 94.31 161 LEU A N 1
ATOM 1210 C CA . LEU A 1 161 ? -11.968 1.762 -0.432 1.00 94.31 161 LEU A CA 1
ATOM 1211 C C . LEU A 1 161 ? -11.555 2.282 0.948 1.00 94.31 161 LEU A C 1
ATOM 1213 O O . LEU A 1 161 ? -10.862 1.569 1.668 1.00 94.31 161 LEU A O 1
ATOM 1217 N N . LEU A 1 162 ? -11.969 3.497 1.313 1.00 95.31 162 LEU A N 1
ATOM 1218 C CA . LEU A 1 162 ? -11.647 4.146 2.585 1.00 95.31 162 LEU A CA 1
ATOM 1219 C C . LEU A 1 162 ? -12.861 4.331 3.492 1.00 95.31 162 LEU A C 1
ATOM 1221 O O . LEU A 1 162 ? -12.700 4.865 4.584 1.00 95.31 162 LEU A O 1
ATOM 1225 N N . SER A 1 163 ? -14.059 3.934 3.062 1.00 97.06 163 SER A N 1
ATOM 1226 C CA . SER A 1 163 ? -15.286 4.092 3.840 1.00 97.06 163 SER A CA 1
ATOM 1227 C C . SER A 1 163 ? -15.293 3.240 5.113 1.00 97.06 163 SER A C 1
ATOM 1229 O O . SER A 1 163 ? -14.546 2.265 5.252 1.00 97.06 163 SER A O 1
ATOM 1231 N N . ARG A 1 164 ? -16.186 3.589 6.044 1.00 98.00 164 ARG A N 1
ATOM 1232 C CA . ARG A 1 164 ? -16.510 2.781 7.224 1.00 98.00 164 ARG A CA 1
ATOM 1233 C C . ARG A 1 164 ? -16.793 1.335 6.828 1.00 98.00 164 ARG A C 1
ATOM 1235 O O . ARG A 1 164 ? -16.255 0.412 7.433 1.00 98.00 164 ARG A O 1
ATOM 1242 N N . GLU A 1 165 ? -17.637 1.137 5.822 1.00 98.31 165 GLU A N 1
ATOM 1243 C CA . GLU A 1 165 ? -18.080 -0.177 5.366 1.00 98.31 165 GLU A CA 1
ATOM 1244 C C . GLU A 1 165 ? -16.916 -0.983 4.778 1.00 98.31 165 GLU A C 1
ATOM 1246 O O . GLU A 1 165 ? -16.797 -2.183 5.042 1.00 98.31 165 GLU A O 1
ATOM 1251 N N . ALA A 1 166 ? -16.023 -0.322 4.037 1.00 98.06 166 ALA A N 1
ATOM 1252 C CA . ALA A 1 166 ? -14.807 -0.928 3.512 1.00 98.06 166 ALA A CA 1
ATOM 1253 C C . ALA A 1 166 ? -13.858 -1.358 4.640 1.00 98.06 166 ALA A C 1
ATOM 1255 O O . ALA A 1 166 ? -13.426 -2.507 4.682 1.00 98.06 166 ALA A O 1
ATOM 1256 N N . ILE A 1 167 ? -13.595 -0.486 5.614 1.00 98.38 167 ILE A N 1
ATOM 1257 C CA . ILE A 1 167 ? -12.705 -0.803 6.740 1.00 98.38 167 ILE A CA 1
ATOM 1258 C C . ILE A 1 167 ? -13.304 -1.895 7.629 1.00 98.38 167 ILE A C 1
ATOM 1260 O O . ILE A 1 167 ? -12.590 -2.806 8.050 1.00 98.38 167 ILE A O 1
ATOM 1264 N N . ALA A 1 168 ? -14.619 -1.873 7.857 1.00 98.38 168 ALA A N 1
ATOM 1265 C CA . ALA A 1 168 ? -15.322 -2.945 8.552 1.00 98.38 168 ALA A CA 1
ATOM 1266 C C . ALA A 1 168 ? -15.215 -4.276 7.796 1.00 98.38 168 ALA A C 1
ATOM 1268 O O . ALA A 1 168 ? -15.033 -5.319 8.424 1.00 98.38 168 ALA A O 1
ATOM 1269 N N . LEU A 1 169 ? -15.303 -4.259 6.461 1.00 98.50 169 LEU A N 1
ATOM 1270 C CA . LEU A 1 169 ? -15.045 -5.433 5.632 1.00 98.50 169 LEU A CA 1
ATOM 1271 C C . LEU A 1 169 ? -13.615 -5.939 5.834 1.00 98.50 169 LEU A C 1
ATOM 1273 O O . LEU A 1 169 ? -13.447 -7.100 6.198 1.00 98.50 169 LEU A O 1
ATOM 1277 N N . TYR A 1 170 ? -12.601 -5.093 5.659 1.00 98.44 170 TYR A N 1
ATOM 1278 C CA . TYR A 1 170 ? -11.206 -5.523 5.775 1.00 98.44 170 TYR A CA 1
ATOM 1279 C C . TYR A 1 170 ? -10.898 -6.068 7.168 1.00 98.44 170 TYR A C 1
ATOM 1281 O O . TYR A 1 170 ? -10.266 -7.114 7.288 1.00 98.44 170 TYR A O 1
ATOM 1289 N N . ARG A 1 171 ? -11.432 -5.434 8.219 1.00 98.12 171 ARG A N 1
ATOM 1290 C CA . ARG A 1 171 ? -11.308 -5.908 9.601 1.00 98.12 171 ARG A CA 1
ATOM 1291 C C . ARG A 1 171 ? -11.836 -7.334 9.779 1.00 98.12 171 ARG A C 1
ATOM 1293 O O . ARG A 1 171 ? -11.193 -8.111 10.472 1.00 98.12 171 ARG A O 1
ATOM 1300 N N . ARG A 1 172 ? -12.964 -7.701 9.154 1.00 98.19 172 ARG A N 1
ATOM 1301 C CA . ARG A 1 172 ? -13.482 -9.087 9.201 1.00 98.19 172 ARG A CA 1
ATOM 1302 C C . ARG A 1 172 ? -12.571 -10.080 8.483 1.00 98.19 172 ARG A C 1
ATOM 1304 O O . ARG A 1 172 ? -12.486 -11.237 8.884 1.00 98.19 172 ARG A O 1
ATOM 1311 N N . LYS A 1 173 ? -11.884 -9.640 7.427 1.00 98.38 173 LYS A N 1
ATOM 1312 C CA . LYS A 1 173 ? -10.963 -10.479 6.647 1.00 98.38 173 LYS A CA 1
ATOM 1313 C C . LYS A 1 173 ? -9.607 -10.682 7.330 1.00 98.38 173 LYS A C 1
ATOM 1315 O O . LYS A 1 173 ? -8.882 -11.602 6.954 1.00 98.38 173 LYS A O 1
ATOM 1320 N N . LEU A 1 174 ? -9.273 -9.881 8.341 1.00 98.12 174 LEU A N 1
ATOM 1321 C CA . LEU A 1 174 ? -8.053 -10.043 9.127 1.00 98.12 174 LEU A CA 1
ATOM 1322 C C . LEU A 1 174 ? -8.185 -11.140 10.186 1.00 98.12 174 LEU A C 1
ATOM 1324 O O . LEU A 1 174 ? -9.171 -11.201 10.920 1.00 98.12 174 LEU A O 1
ATOM 1328 N N . GLY A 1 175 ? -7.159 -11.983 10.287 1.00 96.12 175 GLY A N 1
ATOM 1329 C CA . GLY A 1 175 ? -6.975 -12.895 11.414 1.00 96.12 175 GLY A CA 1
ATOM 1330 C C . GLY A 1 175 ? -6.506 -12.167 12.685 1.00 96.12 175 GLY A C 1
ATOM 1331 O O . GLY A 1 175 ? -6.232 -10.963 12.654 1.00 96.12 175 GLY A O 1
ATOM 1332 N N . PRO A 1 176 ? -6.384 -12.877 13.821 1.00 93.44 176 PRO A N 1
ATOM 1333 C CA . PRO A 1 176 ? -5.849 -12.306 15.057 1.00 93.44 176 PRO A CA 1
ATOM 1334 C C . PRO A 1 176 ? -4.462 -11.676 14.853 1.00 93.44 176 PRO A C 1
ATOM 1336 O O . PRO A 1 176 ? -3.578 -12.304 14.273 1.00 93.44 176 PRO A O 1
ATOM 1339 N N . GLY A 1 177 ? -4.278 -10.439 15.326 1.00 94.25 177 GLY A N 1
ATOM 1340 C CA . GLY A 1 177 ? -3.039 -9.667 15.139 1.00 94.25 177 GLY A CA 1
ATOM 1341 C C . GLY A 1 177 ? -2.814 -9.151 13.710 1.00 94.25 177 GLY A C 1
ATOM 1342 O O . GLY A 1 177 ? -1.736 -8.641 13.407 1.00 94.25 177 GLY A O 1
ATOM 1343 N N . GLY A 1 178 ? -3.804 -9.298 12.821 1.00 97.38 178 GLY A N 1
ATOM 1344 C CA . GLY A 1 178 ? -3.723 -8.834 11.443 1.00 97.38 178 GLY A CA 1
ATOM 1345 C C . GLY A 1 178 ? -3.720 -7.309 11.321 1.00 97.38 178 GLY A C 1
ATOM 1346 O O . GLY A 1 178 ? -4.268 -6.594 12.164 1.00 97.38 178 GLY A O 1
ATOM 1347 N N . LEU A 1 179 ? -3.110 -6.816 10.244 1.00 98.56 179 LEU A N 1
ATOM 1348 C CA . LEU A 1 179 ? -2.873 -5.391 10.015 1.00 98.56 179 LEU A CA 1
ATOM 1349 C C . LEU A 1 179 ? -3.521 -4.912 8.714 1.00 98.56 179 LEU A C 1
ATOM 1351 O O . LEU A 1 179 ? -3.538 -5.623 7.708 1.00 98.56 179 LEU A O 1
ATOM 1355 N N . LEU A 1 180 ? -3.997 -3.670 8.715 1.00 98.69 180 LEU A N 1
ATOM 1356 C CA . LEU A 1 180 ? -4.307 -2.929 7.493 1.00 98.69 180 LEU A CA 1
ATOM 1357 C C . LEU A 1 180 ? -3.188 -1.925 7.245 1.00 98.69 180 LEU A C 1
ATOM 1359 O O . LEU A 1 180 ? -2.825 -1.203 8.168 1.00 98.69 180 LEU A O 1
ATOM 1363 N N . ALA A 1 181 ? -2.675 -1.841 6.023 1.00 98.25 181 ALA A N 1
ATOM 1364 C CA . ALA A 1 181 ? -1.694 -0.835 5.629 1.00 98.25 181 ALA A CA 1
ATOM 1365 C C . ALA A 1 181 ? -2.208 -0.068 4.413 1.00 98.25 181 ALA A C 1
ATOM 1367 O O . ALA A 1 181 ? -2.571 -0.674 3.415 1.00 98.25 181 ALA A O 1
ATOM 1368 N N . PHE A 1 182 ? -2.223 1.257 4.475 1.00 97.38 182 PHE A N 1
ATOM 1369 C CA . PHE A 1 182 ? -2.757 2.118 3.427 1.00 97.38 182 PHE A CA 1
ATOM 1370 C C . PHE A 1 182 ? -1.667 3.059 2.944 1.00 97.38 182 PHE A C 1
ATOM 1372 O O . PHE A 1 182 ? -1.108 3.806 3.750 1.00 97.38 182 PHE A O 1
ATOM 1379 N N . ASN A 1 183 ? -1.411 3.081 1.639 1.00 94.69 183 ASN A N 1
ATOM 1380 C CA . ASN A 1 183 ? -0.685 4.186 1.037 1.00 94.69 183 ASN A CA 1
ATOM 1381 C C . ASN A 1 183 ? -1.638 5.378 0.906 1.00 94.69 183 ASN A C 1
ATOM 1383 O O . ASN A 1 183 ? -2.517 5.388 0.055 1.00 94.69 183 ASN A O 1
ATOM 1387 N N . ILE A 1 184 ? -1.470 6.393 1.745 1.00 93.69 184 ILE A N 1
ATOM 1388 C CA . ILE A 1 184 ? -2.334 7.581 1.778 1.00 93.69 184 ILE A CA 1
ATOM 1389 C C . ILE A 1 184 ? -1.668 8.808 1.140 1.00 93.69 184 ILE A C 1
ATOM 1391 O O . ILE A 1 184 ? -2.027 9.966 1.406 1.00 93.69 184 ILE A O 1
ATOM 1395 N N . THR A 1 185 ? -0.667 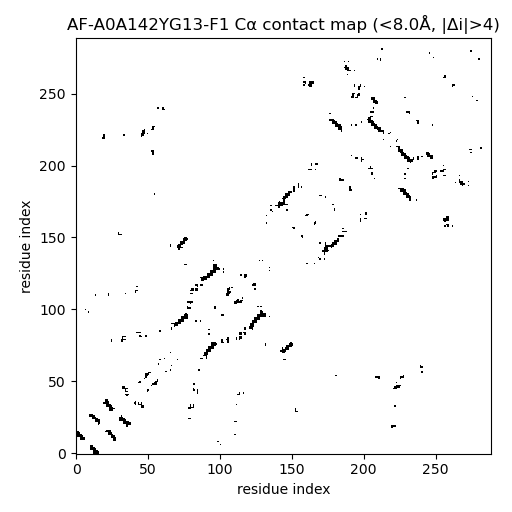8.557 0.296 1.00 90.38 185 THR A N 1
ATOM 1396 C CA . THR A 1 185 ? 0.018 9.583 -0.485 1.00 90.38 185 THR A CA 1
ATOM 1397 C C . THR A 1 185 ? -0.937 10.133 -1.533 1.00 90.38 185 THR A C 1
ATOM 1399 O O . THR A 1 185 ? -1.348 9.433 -2.452 1.00 90.38 185 THR A O 1
ATOM 1402 N N . ASN A 1 186 ? -1.288 11.408 -1.410 1.00 88.62 186 ASN A N 1
ATOM 1403 C CA . ASN A 1 186 ? -2.158 12.081 -2.362 1.00 88.62 186 ASN A CA 1
ATOM 1404 C C . ASN A 1 186 ? -1.724 13.541 -2.537 1.00 88.62 186 ASN A C 1
ATOM 1406 O O . ASN A 1 186 ? -1.260 14.174 -1.584 1.00 88.62 186 ASN A O 1
ATOM 1410 N N . ARG A 1 187 ? -1.847 14.052 -3.768 1.00 84.50 187 ARG A N 1
ATOM 1411 C CA . ARG A 1 187 ? -1.454 15.421 -4.138 1.00 84.50 187 ARG A CA 1
ATOM 1412 C C . ARG A 1 187 ? -2.450 16.477 -3.664 1.00 84.50 187 ARG A C 1
ATOM 1414 O O . ARG A 1 187 ? -2.048 17.613 -3.444 1.00 84.50 187 ARG A O 1
ATOM 1421 N N . TYR A 1 188 ? -3.722 16.108 -3.543 1.00 86.88 188 TYR A N 1
ATOM 1422 C CA . TYR A 1 188 ? -4.826 17.042 -3.339 1.00 86.88 188 TYR A CA 1
ATOM 1423 C C . TYR A 1 188 ? -5.524 16.864 -2.000 1.00 86.88 188 TYR A C 1
ATOM 1425 O O . TYR A 1 188 ? -6.171 17.805 -1.558 1.00 86.88 188 TYR A O 1
ATOM 1433 N N . LEU A 1 189 ? -5.405 15.698 -1.360 1.00 90.19 189 LEU A N 1
ATOM 1434 C CA . LEU A 1 189 ? -6.103 15.393 -0.114 1.00 90.19 189 LEU A CA 1
ATOM 1435 C C . LEU A 1 189 ? -5.144 15.025 1.019 1.00 90.19 189 LEU A C 1
ATOM 1437 O O . LEU A 1 189 ? -4.238 14.204 0.852 1.00 90.19 189 LEU A O 1
ATOM 1441 N N . ASP A 1 190 ? -5.384 15.599 2.195 1.00 91.31 190 ASP A N 1
ATOM 1442 C CA . ASP A 1 190 ? -4.728 15.206 3.435 1.00 91.31 190 ASP A CA 1
ATOM 1443 C C . ASP A 1 190 ? -5.519 14.094 4.115 1.00 91.31 190 ASP A C 1
ATOM 1445 O O . ASP A 1 190 ? -6.442 14.328 4.887 1.00 91.31 190 ASP A O 1
ATOM 1449 N N . LEU A 1 191 ? -5.165 12.857 3.792 1.00 93.19 191 LEU A N 1
ATOM 1450 C CA . LEU A 1 191 ? -5.894 11.690 4.273 1.00 93.19 191 LEU A CA 1
ATOM 1451 C C . LEU A 1 191 ? -5.504 11.257 5.695 1.00 93.19 191 LEU A C 1
ATOM 1453 O O . LEU A 1 191 ? -6.211 10.431 6.257 1.00 93.19 191 LEU A O 1
ATOM 1457 N N . ASP A 1 192 ? -4.443 11.796 6.306 1.00 94.19 192 ASP A N 1
ATOM 1458 C CA . ASP A 1 192 ? -4.049 11.426 7.681 1.00 94.19 192 ASP A CA 1
ATOM 1459 C C . ASP A 1 192 ? -5.213 11.600 8.685 1.00 94.19 192 ASP A C 1
ATOM 1461 O O . ASP A 1 192 ? -5.678 10.606 9.257 1.00 94.19 192 ASP A O 1
ATOM 1465 N N . PRO A 1 193 ? -5.817 12.797 8.818 1.00 94.88 193 PRO A N 1
ATOM 1466 C CA . PRO A 1 193 ? -6.940 12.973 9.731 1.00 94.88 193 PRO A CA 1
ATOM 1467 C C . PRO A 1 193 ? -8.202 12.194 9.355 1.00 94.88 193 PRO A C 1
ATOM 1469 O O . PRO A 1 193 ? -9.065 11.970 10.210 1.00 94.88 193 PRO A O 1
ATOM 1472 N N . LEU A 1 194 ? -8.338 11.769 8.096 1.00 95.19 194 LEU A N 1
ATOM 1473 C CA . LEU A 1 194 ? -9.392 10.836 7.710 1.00 95.19 194 LEU A CA 1
ATOM 1474 C C . LEU A 1 194 ? -9.109 9.453 8.305 1.00 95.19 194 LEU A C 1
ATOM 1476 O O . LEU A 1 194 ? -10.003 8.869 8.915 1.00 95.19 194 LEU A O 1
ATOM 1480 N N . MET A 1 195 ? -7.874 8.956 8.197 1.00 96.25 195 MET A N 1
ATOM 1481 C CA . MET A 1 195 ? -7.485 7.662 8.763 1.00 96.25 195 MET A CA 1
ATOM 1482 C C . MET A 1 195 ? -7.672 7.629 10.281 1.00 96.25 195 MET A C 1
ATOM 1484 O O . MET A 1 195 ? -8.197 6.641 10.794 1.00 96.25 195 MET A O 1
ATOM 1488 N N . ALA A 1 196 ? -7.372 8.721 10.996 1.00 96.00 196 ALA A N 1
ATOM 1489 C CA . ALA A 1 196 ? -7.699 8.848 12.420 1.00 96.00 196 ALA A CA 1
ATOM 1490 C C . ALA A 1 196 ? -9.197 8.640 12.693 1.00 96.00 196 ALA A C 1
ATOM 1492 O O . ALA A 1 196 ? -9.588 7.876 13.582 1.00 96.00 196 ALA A O 1
ATOM 1493 N N . ARG A 1 197 ? -10.054 9.327 11.922 1.00 96.81 197 ARG A N 1
ATOM 1494 C CA . ARG A 1 197 ? -11.508 9.256 12.096 1.00 96.81 197 ARG A CA 1
ATOM 1495 C C . ARG A 1 197 ? -12.038 7.859 11.797 1.00 96.81 197 ARG A C 1
ATOM 1497 O O . ARG A 1 197 ? -12.859 7.369 12.573 1.00 96.81 197 ARG A O 1
ATOM 1504 N N . GLN A 1 198 ? -11.572 7.240 10.716 1.00 97.69 198 GLN A N 1
ATOM 1505 C CA . GLN A 1 198 ? -12.016 5.912 10.314 1.00 97.69 198 GLN A CA 1
ATOM 1506 C C . GLN A 1 198 ? -11.535 4.815 11.263 1.00 97.69 198 GLN A C 1
ATOM 1508 O O . GLN A 1 198 ? -12.320 3.940 11.619 1.00 97.69 198 GLN A O 1
ATOM 1513 N N . ALA A 1 199 ? -10.287 4.885 11.739 1.00 97.62 199 ALA A N 1
ATOM 1514 C CA . ALA A 1 199 ? -9.772 3.940 12.727 1.00 97.62 199 ALA A CA 1
ATOM 1515 C C . ALA A 1 199 ? -10.599 3.990 14.014 1.00 97.62 199 ALA A C 1
ATOM 1517 O O . ALA A 1 199 ? -11.059 2.957 14.495 1.00 97.62 199 ALA A O 1
ATOM 1518 N N . ARG A 1 200 ? -10.867 5.199 14.529 1.00 96.69 200 ARG A N 1
ATOM 1519 C CA . ARG A 1 200 ? -11.701 5.387 15.723 1.00 96.69 200 ARG A CA 1
ATOM 1520 C C . ARG A 1 200 ? -13.105 4.825 15.533 1.00 96.69 200 A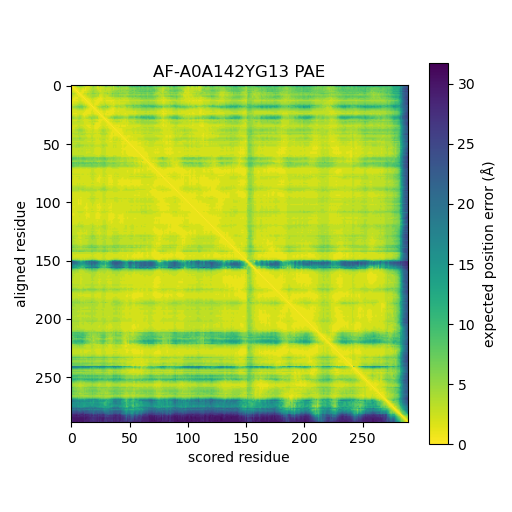RG A C 1
ATOM 1522 O O . ARG A 1 200 ? -13.620 4.164 16.428 1.00 96.69 200 ARG A O 1
ATOM 1529 N N . ASP A 1 201 ? -13.723 5.108 14.391 1.00 97.69 201 ASP A N 1
ATOM 1530 C CA . ASP A 1 201 ? -15.064 4.626 14.060 1.00 97.69 201 ASP A CA 1
ATOM 1531 C C . ASP A 1 201 ? -15.121 3.090 13.986 1.00 97.69 201 ASP A C 1
ATOM 1533 O O . ASP A 1 201 ? -16.046 2.474 14.510 1.00 97.69 201 ASP A O 1
ATOM 1537 N N . ALA A 1 202 ? -14.071 2.471 13.445 1.00 97.56 202 ALA A N 1
ATOM 1538 C CA . ALA A 1 202 ? -13.913 1.025 13.389 1.00 97.56 202 ALA A CA 1
ATOM 1539 C C . ALA A 1 202 ? -13.398 0.396 14.697 1.00 97.56 202 ALA A C 1
ATOM 1541 O O . ALA A 1 202 ? -13.253 -0.825 14.740 1.00 97.56 202 ALA A O 1
ATOM 1542 N N . GLY A 1 203 ? -13.103 1.172 15.748 1.00 97.19 203 GLY A N 1
ATOM 1543 C CA . GLY A 1 203 ? -12.509 0.675 16.995 1.00 97.19 203 GLY A CA 1
ATOM 1544 C C . GLY A 1 203 ? -11.114 0.060 16.818 1.00 97.19 203 GLY A C 1
ATOM 1545 O O . GLY A 1 203 ? -10.810 -0.947 17.453 1.00 97.19 203 GLY A O 1
ATOM 1546 N N . LEU A 1 204 ? -10.303 0.622 15.920 1.00 98.19 204 LEU A N 1
ATOM 1547 C CA . LEU A 1 204 ? -8.933 0.207 15.616 1.00 98.19 204 LEU A CA 1
ATOM 1548 C C . LEU A 1 204 ? -7.924 1.237 16.142 1.00 98.19 204 LEU A C 1
ATOM 1550 O O . LEU A 1 204 ? -8.192 2.440 16.160 1.00 98.19 204 LEU A O 1
ATOM 1554 N N . ALA A 1 205 ? -6.737 0.764 16.517 1.00 97.94 205 ALA A N 1
ATOM 1555 C CA . ALA A 1 205 ? -5.572 1.625 16.697 1.00 97.94 205 ALA A CA 1
ATOM 1556 C C . ALA A 1 205 ? -5.022 2.039 15.326 1.00 97.94 205 ALA A C 1
ATOM 1558 O O . ALA A 1 205 ? -5.193 1.311 14.346 1.00 97.94 205 ALA A O 1
ATOM 1559 N N . CYS A 1 206 ? -4.359 3.194 15.249 1.00 97.94 206 CYS A N 1
ATOM 1560 C CA . CYS A 1 206 ? -3.771 3.696 14.010 1.00 97.94 206 CYS A CA 1
ATOM 1561 C C . CYS A 1 206 ? -2.431 4.388 14.268 1.00 97.94 206 CYS A C 1
ATOM 1563 O O . CYS A 1 206 ? -2.262 5.107 15.259 1.00 97.94 206 CYS A O 1
ATOM 1565 N N . ARG A 1 207 ? -1.492 4.196 13.343 1.00 97.56 207 ARG A N 1
ATOM 1566 C CA . ARG A 1 207 ? -0.223 4.921 13.256 1.00 97.56 207 ARG A CA 1
ATOM 1567 C C . ARG A 1 207 ? 0.008 5.380 11.827 1.00 97.56 207 ARG A C 1
ATOM 1569 O O . ARG A 1 207 ? -0.371 4.686 10.890 1.00 97.56 207 ARG A O 1
ATOM 1576 N N . VAL A 1 208 ? 0.620 6.542 11.665 1.00 96.81 208 VAL A N 1
ATOM 1577 C CA . VAL A 1 208 ? 0.986 7.112 10.367 1.00 96.81 208 VAL A CA 1
ATOM 1578 C C . VAL A 1 208 ? 2.487 7.350 10.348 1.00 96.81 208 VAL A C 1
ATOM 1580 O O . VAL A 1 208 ? 3.092 7.569 11.393 1.00 96.81 208 VAL A O 1
ATOM 1583 N N . ARG A 1 209 ? 3.102 7.234 9.173 1.00 95.56 209 ARG A N 1
ATOM 1584 C CA . ARG A 1 209 ? 4.499 7.605 8.952 1.00 95.56 209 ARG A CA 1
ATOM 1585 C C . ARG A 1 209 ? 4.623 8.386 7.654 1.00 95.56 209 ARG A C 1
ATOM 1587 O O . ARG A 1 209 ? 4.156 7.939 6.602 1.00 95.56 209 ARG A O 1
ATOM 1594 N N . TYR A 1 210 ? 5.286 9.532 7.751 1.00 93.62 210 TYR A N 1
ATOM 1595 C CA . TYR A 1 210 ? 5.645 10.395 6.631 1.00 93.62 210 TYR A CA 1
ATOM 1596 C C . TYR A 1 210 ? 7.075 10.103 6.176 1.00 93.62 210 TYR A C 1
ATOM 1598 O O . TYR A 1 210 ? 8.000 10.076 6.984 1.00 93.62 210 TYR A O 1
ATOM 1606 N N . ASP A 1 211 ? 7.270 9.943 4.872 1.00 92.31 211 ASP A N 1
ATOM 1607 C CA . ASP A 1 211 ? 8.586 9.914 4.237 1.00 92.31 211 ASP A CA 1
ATOM 1608 C C . ASP A 1 211 ? 8.563 10.857 3.031 1.00 92.31 211 ASP A C 1
ATOM 1610 O O . ASP A 1 211 ? 8.437 10.444 1.880 1.00 92.31 211 ASP A O 1
ATOM 1614 N N . LEU A 1 212 ? 8.560 12.162 3.320 1.00 90.12 212 LEU A N 1
ATOM 1615 C CA . LEU A 1 212 ? 8.408 13.228 2.321 1.00 90.12 212 LEU A CA 1
ATOM 1616 C C . LEU A 1 212 ? 9.749 13.809 1.852 1.00 90.12 212 LEU A C 1
ATOM 1618 O O . LEU A 1 212 ? 9.868 14.259 0.708 1.00 90.12 212 LEU A O 1
ATOM 1622 N N . ASP A 1 213 ? 10.770 13.734 2.703 1.00 86.44 213 ASP A N 1
ATOM 1623 C CA . ASP A 1 213 ? 12.104 14.277 2.454 1.00 86.44 213 ASP A CA 1
ATOM 1624 C C . ASP A 1 213 ? 13.011 13.232 1.798 1.00 86.44 213 ASP A C 1
ATOM 1626 O O . ASP A 1 213 ? 13.952 12.709 2.391 1.00 86.44 213 ASP A O 1
ATOM 1630 N N . VAL A 1 214 ? 12.704 12.905 0.540 1.00 84.19 214 VAL A N 1
ATOM 1631 C CA . VAL A 1 214 ? 13.551 12.026 -0.278 1.00 84.19 214 VAL A CA 1
ATOM 1632 C C . VAL A 1 214 ? 14.698 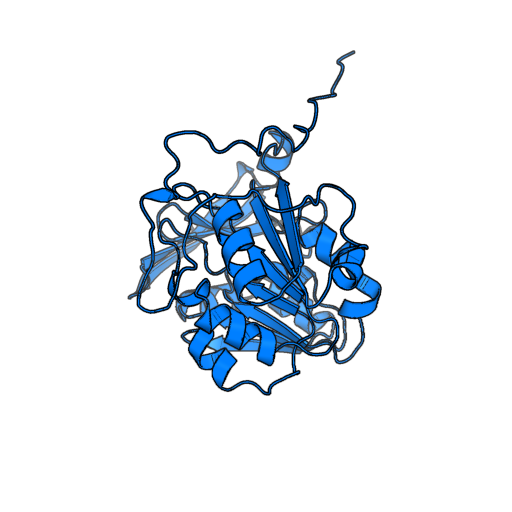12.848 -0.875 1.00 84.19 214 VAL A C 1
ATOM 1634 O O . VAL A 1 214 ? 14.410 13.747 -1.685 1.00 84.19 214 VAL A O 1
ATOM 1637 N N . PRO A 1 215 ? 15.967 12.553 -0.530 1.00 85.44 215 PRO A N 1
ATOM 1638 C CA . PRO A 1 215 ? 17.101 13.339 -0.991 1.00 85.44 215 PRO A CA 1
ATOM 1639 C C . PRO A 1 215 ? 17.342 13.142 -2.500 1.00 85.44 215 PRO A C 1
ATOM 1641 O O . PRO A 1 215 ? 16.942 12.111 -3.058 1.00 85.44 215 PRO A O 1
ATOM 1644 N N . PRO A 1 216 ? 17.941 14.123 -3.201 1.00 83.75 216 PRO A N 1
ATOM 1645 C CA . PRO A 1 216 ? 18.079 14.095 -4.659 1.00 83.75 216 PRO A CA 1
ATOM 1646 C C . PRO A 1 216 ? 18.729 12.819 -5.209 1.00 83.75 216 PRO A C 1
ATOM 1648 O O . PRO A 1 216 ? 18.240 12.263 -6.190 1.00 83.75 216 PRO A O 1
ATOM 1651 N N . GLU A 1 217 ? 19.770 12.312 -4.556 1.00 82.88 217 GLU A N 1
ATOM 1652 C CA . GLU A 1 217 ? 20.475 11.084 -4.924 1.00 82.88 217 GLU A CA 1
ATOM 1653 C C . GLU A 1 217 ? 19.573 9.843 -4.855 1.00 82.88 217 GLU A C 1
ATOM 1655 O O . GLU A 1 217 ? 19.595 9.001 -5.752 1.00 82.88 217 GLU A O 1
ATOM 1660 N N . ALA A 1 218 ? 18.685 9.764 -3.861 1.00 81.44 218 ALA A N 1
ATOM 1661 C CA . ALA A 1 218 ? 17.720 8.675 -3.750 1.00 81.44 218 ALA A CA 1
ATOM 1662 C C . ALA A 1 218 ? 16.638 8.755 -4.841 1.00 81.44 218 ALA A C 1
ATOM 1664 O O . ALA A 1 218 ? 16.163 7.730 -5.337 1.00 81.44 218 ALA A O 1
ATOM 1665 N N . ARG A 1 219 ? 16.281 9.968 -5.290 1.00 80.62 219 ARG A N 1
ATOM 1666 C CA . ARG A 1 219 ? 15.352 10.159 -6.420 1.00 80.62 219 ARG A CA 1
ATOM 1667 C C . ARG A 1 219 ? 15.938 9.674 -7.743 1.00 80.62 219 ARG A C 1
ATOM 1669 O O . ARG A 1 219 ? 15.175 9.237 -8.601 1.00 80.62 219 ARG A O 1
ATOM 1676 N N . VAL A 1 220 ? 17.265 9.692 -7.899 1.00 75.81 220 VAL A N 1
ATOM 1677 C CA . VAL A 1 220 ? 17.946 9.050 -9.040 1.00 75.81 220 VAL A CA 1
ATOM 1678 C C . VAL A 1 220 ? 17.780 7.527 -8.981 1.00 75.81 220 VAL A C 1
ATOM 1680 O O . VAL A 1 220 ? 17.538 6.898 -10.003 1.00 75.81 220 VAL A O 1
ATOM 1683 N N . GLY A 1 221 ? 17.752 6.926 -7.787 1.00 73.81 221 GLY A N 1
ATOM 1684 C CA . GLY A 1 221 ? 17.310 5.534 -7.588 1.00 73.81 221 GLY A CA 1
ATOM 1685 C C . GLY A 1 221 ? 15.798 5.315 -7.786 1.00 73.81 221 GLY A C 1
ATOM 1686 O O . GLY A 1 221 ? 15.283 4.216 -7.585 1.00 73.81 221 GLY A O 1
ATOM 1687 N N . GLY A 1 222 ? 15.066 6.368 -8.160 1.00 81.69 222 GLY A N 1
ATOM 1688 C CA . GLY A 1 222 ? 13.620 6.407 -8.351 1.00 81.69 222 GLY A CA 1
ATOM 1689 C C . GLY A 1 222 ? 12.804 6.297 -7.072 1.00 81.69 222 GLY A C 1
ATOM 1690 O O . GLY A 1 222 ? 11.641 5.910 -7.146 1.00 81.69 222 GLY A O 1
ATOM 1691 N N . TRP A 1 223 ? 13.376 6.642 -5.916 1.00 88.94 223 TRP A N 1
ATOM 1692 C CA . TRP A 1 223 ? 12.621 6.757 -4.672 1.00 88.94 223 TRP A CA 1
ATOM 1693 C C . TRP A 1 223 ? 11.597 7.888 -4.782 1.00 88.94 223 TRP A C 1
ATOM 1695 O O . TRP A 1 223 ? 11.878 8.948 -5.348 1.00 88.94 223 TRP A O 1
ATOM 1705 N N . GLN A 1 224 ? 10.404 7.652 -4.246 1.00 89.38 224 GLN A N 1
ATOM 1706 C CA . GLN A 1 224 ? 9.297 8.603 -4.265 1.00 89.38 224 GLN A CA 1
ATOM 1707 C C . GLN A 1 224 ? 8.802 8.853 -2.841 1.00 89.38 224 GLN A C 1
ATOM 1709 O O . GLN A 1 224 ? 8.771 7.911 -2.045 1.00 89.38 224 GLN A O 1
ATOM 1714 N N . PRO A 1 225 ? 8.409 10.097 -2.513 1.00 91.31 225 PRO A N 1
ATOM 1715 C CA . PRO A 1 225 ? 7.869 10.400 -1.202 1.00 91.31 225 PRO A CA 1
ATOM 1716 C C . PRO A 1 225 ? 6.568 9.637 -0.976 1.00 91.31 225 PRO A C 1
ATOM 1718 O O . PRO A 1 225 ? 5.789 9.433 -1.911 1.00 91.31 225 PRO A O 1
ATOM 1721 N N . SER A 1 226 ? 6.317 9.245 0.268 1.00 92.81 226 SER A N 1
ATOM 1722 C CA . SER A 1 226 ? 5.069 8.580 0.616 1.00 92.81 226 SER A CA 1
ATOM 1723 C C . SER A 1 226 ? 4.628 8.794 2.044 1.00 92.81 226 SER A C 1
ATOM 1725 O O . SER A 1 226 ? 5.390 9.213 2.912 1.00 92.81 226 SER A O 1
ATOM 1727 N N . ILE A 1 227 ? 3.352 8.520 2.268 1.00 94.06 227 ILE A N 1
ATOM 1728 C CA . ILE A 1 227 ? 2.702 8.590 3.561 1.00 94.06 227 ILE A CA 1
ATOM 1729 C C . ILE A 1 227 ? 1.881 7.326 3.700 1.00 94.06 227 ILE A C 1
ATOM 1731 O O . ILE A 1 227 ? 1.067 7.010 2.832 1.00 94.06 227 ILE A O 1
ATOM 1735 N N . TRP A 1 228 ? 2.103 6.614 4.794 1.00 96.62 228 TRP A N 1
ATOM 1736 C CA . TRP A 1 228 ? 1.429 5.355 5.060 1.00 96.62 228 TRP A CA 1
ATOM 1737 C C . TRP A 1 228 ? 0.707 5.407 6.393 1.00 96.62 228 TRP A C 1
ATOM 1739 O O . TRP A 1 228 ? 1.251 5.918 7.368 1.00 96.62 228 TRP A O 1
ATOM 1749 N N . ALA A 1 229 ? -0.497 4.845 6.431 1.00 97.50 229 ALA A N 1
ATOM 1750 C CA . ALA A 1 229 ? -1.245 4.592 7.655 1.00 97.50 229 ALA A CA 1
ATOM 1751 C C . ALA A 1 229 ? -1.323 3.085 7.905 1.00 97.50 229 ALA A C 1
ATOM 1753 O O . ALA A 1 229 ? -1.570 2.321 6.974 1.00 97.50 229 ALA A O 1
ATOM 1754 N N . VAL A 1 230 ? -1.146 2.654 9.150 1.00 98.38 230 VAL A N 1
ATOM 1755 C CA . VAL A 1 230 ? -1.317 1.261 9.571 1.00 98.38 230 VAL A CA 1
ATOM 1756 C C . VAL A 1 230 ? -2.345 1.200 10.687 1.00 98.38 230 VAL A C 1
ATOM 1758 O O . VAL A 1 230 ? -2.262 1.968 11.645 1.00 98.38 230 VAL A O 1
ATOM 1761 N N . MET A 1 231 ? -3.307 0.286 10.562 1.00 98.62 231 MET A N 1
ATOM 1762 C CA . MET A 1 231 ? -4.330 0.029 11.573 1.00 98.62 231 MET A CA 1
ATOM 1763 C C . MET A 1 231 ? -4.254 -1.406 12.091 1.00 98.62 231 MET A C 1
ATOM 1765 O O . MET A 1 231 ? -3.973 -2.333 11.330 1.00 98.62 231 MET A O 1
ATOM 1769 N N . ALA A 1 232 ? -4.568 -1.586 13.373 1.00 98.19 232 ALA A N 1
ATOM 1770 C CA . ALA A 1 232 ? -4.660 -2.893 14.020 1.00 98.19 232 ALA A CA 1
ATOM 1771 C C . ALA A 1 232 ? -5.776 -2.924 15.069 1.00 98.19 232 ALA A C 1
ATOM 1773 O O . ALA A 1 232 ? -6.289 -1.885 15.487 1.00 98.19 232 ALA A O 1
ATOM 1774 N N . GLY A 1 233 ? -6.143 -4.128 15.516 1.00 97.12 233 GLY A N 1
ATOM 1775 C CA . GLY A 1 233 ? -7.196 -4.321 16.517 1.00 97.12 233 GLY A CA 1
ATOM 1776 C C . GLY A 1 233 ? -6.895 -3.677 17.873 1.00 97.12 233 GLY A C 1
ATOM 1777 O O . GLY A 1 233 ? -7.821 -3.342 18.606 1.00 97.12 233 GLY A O 1
ATOM 1778 N N . ASN A 1 234 ? -5.619 -3.498 18.212 1.00 95.19 234 ASN A N 1
ATOM 1779 C CA . ASN A 1 234 ? -5.173 -2.854 19.441 1.00 95.19 234 ASN A CA 1
ATOM 1780 C C . ASN A 1 234 ? -3.800 -2.190 19.239 1.00 95.19 234 ASN A C 1
ATOM 1782 O O . ASN A 1 234 ? -3.096 -2.451 18.266 1.00 95.19 234 ASN A O 1
ATOM 1786 N N . GLU A 1 235 ? -3.421 -1.326 20.177 1.00 94.38 235 GLU A N 1
ATOM 1787 C CA . GLU A 1 235 ? -2.161 -0.576 20.121 1.00 94.38 235 GLU A CA 1
ATOM 1788 C C . GLU A 1 235 ? -0.920 -1.464 20.320 1.00 94.38 235 GLU A C 1
ATOM 1790 O O . GLU A 1 235 ? 0.143 -1.166 19.785 1.00 94.38 235 GLU A O 1
ATOM 1795 N N . ALA A 1 236 ? -1.041 -2.584 21.041 1.00 94.19 236 ALA A N 1
ATOM 1796 C CA . ALA A 1 236 ? 0.086 -3.491 21.267 1.00 94.19 236 ALA A CA 1
ATOM 1797 C C . ALA A 1 236 ? 0.560 -4.152 19.962 1.00 94.19 23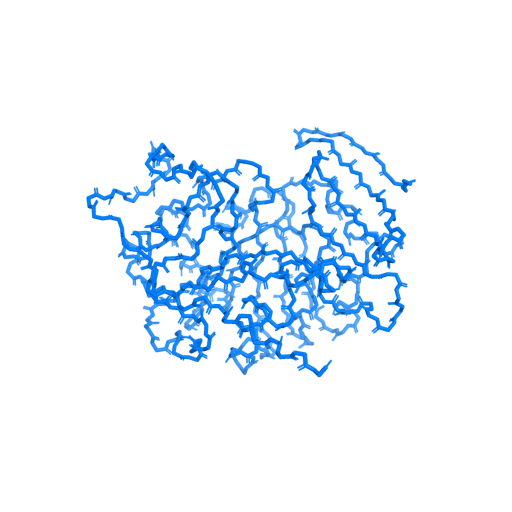6 ALA A C 1
ATOM 1799 O O . ALA A 1 236 ? 1.759 -4.356 19.778 1.00 94.19 236 ALA A O 1
ATOM 1800 N N . ASP A 1 237 ? -0.355 -4.400 19.020 1.00 94.56 237 ASP A N 1
ATOM 1801 C CA . ASP A 1 237 ? -0.016 -4.893 17.683 1.00 94.56 237 ASP A CA 1
ATOM 1802 C C . ASP A 1 237 ? 0.784 -3.867 16.858 1.00 94.56 237 ASP A C 1
ATOM 1804 O O . ASP A 1 237 ? 1.558 -4.263 15.981 1.00 94.56 237 ASP A O 1
ATOM 1808 N N . LEU A 1 238 ? 0.640 -2.569 17.155 1.00 95.62 238 LEU A N 1
ATOM 1809 C CA . LEU A 1 238 ? 1.366 -1.474 16.503 1.00 95.62 238 LEU A CA 1
ATOM 1810 C C . LEU A 1 238 ? 2.634 -1.057 17.253 1.00 95.62 238 LEU A C 1
ATOM 1812 O O . LEU A 1 238 ? 3.471 -0.387 16.662 1.00 95.62 238 LEU A O 1
ATOM 1816 N N . ALA A 1 239 ? 2.822 -1.470 18.508 1.00 91.94 239 ALA A N 1
ATOM 1817 C CA . ALA A 1 239 ? 3.975 -1.083 19.324 1.00 91.94 239 ALA A CA 1
ATOM 1818 C C . ALA A 1 239 ? 5.356 -1.344 18.674 1.00 91.94 239 ALA A C 1
ATOM 1820 O O . ALA A 1 239 ? 6.249 -0.517 18.864 1.00 91.94 239 ALA A O 1
ATOM 1821 N N . PRO A 1 240 ? 5.569 -2.416 17.875 1.00 93.50 240 PRO A N 1
ATOM 1822 C CA . PRO A 1 240 ? 6.824 -2.597 17.136 1.00 93.50 240 PRO A CA 1
ATOM 1823 C C . PRO A 1 240 ? 7.099 -1.511 16.079 1.00 93.50 240 PRO A C 1
ATOM 1825 O O . PRO A 1 240 ? 8.243 -1.321 15.670 1.00 93.50 240 PRO A O 1
ATOM 1828 N N . LEU A 1 241 ? 6.070 -0.783 15.635 1.00 91.44 241 LEU A N 1
ATOM 1829 C CA . LEU A 1 241 ? 6.174 0.372 14.744 1.00 91.44 241 LEU A CA 1
ATOM 1830 C C . LEU A 1 241 ? 6.503 1.621 15.568 1.00 91.44 241 LEU A C 1
ATOM 1832 O O . LEU A 1 241 ? 5.666 2.501 15.742 1.00 91.44 241 LEU A O 1
ATOM 1836 N N . ALA A 1 242 ? 7.716 1.675 16.115 1.00 78.31 242 ALA A N 1
ATOM 1837 C CA . ALA A 1 242 ? 8.162 2.798 16.940 1.00 78.31 242 ALA A CA 1
ATOM 1838 C C . ALA A 1 242 ? 8.859 3.897 16.116 1.00 78.31 242 ALA A C 1
ATOM 1840 O O . ALA A 1 242 ? 8.584 5.080 16.300 1.00 78.31 242 ALA A O 1
ATOM 1841 N N . ASP A 1 243 ? 9.752 3.524 15.193 1.00 84.38 243 ASP A N 1
ATOM 1842 C CA . ASP A 1 243 ? 10.611 4.487 14.491 1.00 84.38 243 ASP A CA 1
ATOM 1843 C C . ASP A 1 243 ? 9.875 5.237 13.367 1.00 84.38 243 ASP A C 1
ATOM 1845 O O . ASP A 1 243 ? 9.425 4.646 12.381 1.00 84.38 243 ASP A O 1
ATOM 1849 N N . GLY A 1 244 ? 9.737 6.556 13.526 1.00 87.50 244 GLY A N 1
ATOM 1850 C CA . GLY A 1 244 ? 9.078 7.457 12.573 1.00 87.50 244 GLY A CA 1
ATOM 1851 C C . GLY A 1 244 ? 7.556 7.302 12.458 1.00 87.50 244 GLY A C 1
ATOM 1852 O O . GLY A 1 244 ? 6.932 8.050 11.707 1.00 87.50 244 GLY A O 1
ATOM 1853 N N . TRP A 1 245 ? 6.954 6.356 13.179 1.00 93.94 245 TRP A N 1
ATOM 1854 C CA . TRP A 1 245 ? 5.509 6.159 13.234 1.00 93.94 245 TRP A CA 1
ATOM 1855 C C . TRP A 1 245 ? 4.914 6.948 14.398 1.00 93.94 245 TRP A C 1
ATOM 1857 O O . TRP A 1 245 ? 5.341 6.818 15.542 1.00 93.94 245 TRP A O 1
ATOM 1867 N N . HIS A 1 246 ? 3.891 7.742 14.120 1.00 93.19 246 HIS A N 1
ATOM 1868 C CA . HIS A 1 246 ? 3.243 8.612 15.095 1.00 93.19 246 HIS A CA 1
ATOM 1869 C C . HIS A 1 246 ? 1.722 8.392 15.084 1.00 93.19 246 HIS A C 1
ATOM 1871 O O . HIS A 1 246 ? 1.172 7.827 14.130 1.00 93.19 246 HIS A O 1
ATOM 1877 N N . PRO A 1 247 ? 1.003 8.796 16.145 1.00 94.06 247 PRO A N 1
ATOM 1878 C CA . PRO A 1 247 ? -0.452 8.873 16.105 1.00 94.06 247 PRO A CA 1
ATOM 1879 C C . PRO A 1 247 ? -0.924 9.740 14.924 1.00 94.06 247 PRO A C 1
ATOM 1881 O O . PRO A 1 247 ? -0.256 10.722 14.593 1.00 94.06 247 PRO A O 1
ATOM 1884 N N . PRO A 1 248 ? -2.041 9.393 14.266 1.00 94.12 248 PRO A N 1
ATOM 1885 C CA . PRO A 1 248 ? -2.557 10.192 13.163 1.00 94.12 248 PRO A CA 1
ATOM 1886 C C . PRO A 1 248 ? -3.103 11.536 13.664 1.00 94.12 248 PRO A C 1
ATOM 1888 O O . PRO A 1 248 ? -3.617 11.631 14.785 1.00 94.12 248 PRO A O 1
ATOM 1891 N N . GLY A 1 249 ? -3.033 12.568 12.823 1.00 91.69 249 GLY A N 1
ATOM 1892 C CA . GLY A 1 249 ? -3.587 13.884 13.133 1.00 91.69 249 GLY A CA 1
ATOM 1893 C C . GLY A 1 249 ? -5.102 13.827 13.361 1.00 91.69 249 GLY A C 1
ATOM 1894 O O . GLY A 1 249 ? -5.817 13.056 12.730 1.00 91.69 249 GLY A O 1
ATOM 1895 N N . ALA A 1 250 ? -5.640 14.656 14.255 1.00 89.00 250 ALA A N 1
ATOM 1896 C CA . ALA A 1 250 ? -7.083 14.723 14.485 1.00 89.00 250 ALA A CA 1
ATOM 1897 C C . ALA A 1 250 ? -7.711 15.915 13.756 1.00 89.00 250 ALA A C 1
ATOM 1899 O O . ALA A 1 250 ? -7.182 17.023 13.773 1.00 89.00 250 ALA A O 1
ATOM 1900 N N . ARG A 1 251 ? -8.906 15.711 13.193 1.00 90.69 251 ARG A N 1
ATOM 1901 C CA . ARG A 1 251 ? -9.772 16.795 12.711 1.00 90.69 251 ARG A CA 1
ATOM 1902 C C . ARG A 1 251 ? -11.055 16.843 13.548 1.00 90.69 251 ARG A C 1
ATOM 1904 O O . ARG A 1 251 ? -11.947 16.014 13.338 1.00 90.69 251 ARG A O 1
ATOM 1911 N N . PRO A 1 252 ? -11.152 17.757 14.532 1.00 88.75 252 PRO A N 1
ATOM 1912 C CA . PRO A 1 252 ? -12.341 17.892 15.370 1.00 88.75 252 PRO A CA 1
ATOM 1913 C C . PRO A 1 252 ? -13.605 18.121 14.535 1.00 88.75 252 PRO A C 1
ATOM 1915 O O . PRO A 1 252 ? -13.571 18.813 13.522 1.00 88.75 252 PRO A O 1
ATOM 1918 N N . GLY A 1 253 ? -14.720 17.516 14.946 1.00 87.88 253 GLY A N 1
ATOM 1919 C CA . GLY A 1 253 ? -16.009 17.652 14.258 1.00 87.88 253 GLY A CA 1
ATOM 1920 C C . GLY A 1 253 ? -16.152 16.872 12.943 1.00 87.88 253 GLY A C 1
ATOM 1921 O O . GLY A 1 253 ? -17.262 16.788 12.431 1.00 87.88 253 GLY A O 1
ATOM 1922 N N . ALA A 1 254 ? -15.089 16.250 12.417 1.00 92.31 254 ALA A N 1
ATOM 1923 C CA . ALA A 1 254 ? -15.178 15.473 11.181 1.00 92.31 254 ALA A CA 1
ATOM 1924 C C . ALA A 1 254 ? -16.031 14.207 11.356 1.00 92.31 254 ALA A C 1
ATOM 1926 O O . ALA A 1 254 ? -15.858 13.458 12.326 1.00 92.31 254 ALA A O 1
ATOM 1927 N N . SER A 1 255 ? -16.909 13.942 10.391 1.00 93.88 255 SER A N 1
ATOM 1928 C CA . SER A 1 255 ? -17.670 12.694 10.260 1.00 93.88 255 SER A CA 1
ATOM 1929 C C . SER A 1 255 ? -16.847 11.620 9.536 1.00 93.88 255 SER A C 1
ATOM 1931 O O . SER A 1 255 ? -15.979 11.962 8.734 1.00 93.88 255 SER A O 1
ATOM 1933 N N . PRO A 1 256 ? -17.082 10.324 9.815 1.00 95.38 256 PRO A N 1
ATOM 1934 C CA . PRO A 1 256 ? -16.443 9.253 9.063 1.00 95.38 256 PRO A CA 1
ATOM 1935 C C . PRO A 1 256 ? -16.969 9.275 7.627 1.00 95.38 256 PRO A C 1
ATOM 1937 O O . PRO A 1 256 ? -18.132 9.618 7.401 1.00 95.38 256 PRO A O 1
ATOM 1940 N N . TRP A 1 257 ? -16.125 8.915 6.663 1.00 96.88 257 TRP A N 1
ATOM 1941 C CA . TRP A 1 257 ? -16.618 8.671 5.311 1.00 96.88 257 TRP A CA 1
ATOM 1942 C C . TRP A 1 257 ? -17.354 7.333 5.288 1.00 96.88 257 TRP A C 1
ATOM 1944 O O . TRP A 1 257 ? -16.882 6.342 5.850 1.00 96.88 257 TRP A O 1
ATOM 1954 N N . THR A 1 258 ? -18.504 7.304 4.638 1.00 97.19 258 THR A N 1
ATOM 1955 C CA . THR A 1 258 ? -19.304 6.106 4.386 1.00 97.19 258 THR A CA 1
ATOM 1956 C C . THR A 1 258 ? -19.437 5.913 2.881 1.00 97.19 258 THR A C 1
ATOM 1958 O O . THR A 1 258 ? -19.032 6.774 2.098 1.00 97.19 258 THR A O 1
ATOM 1961 N N . ASP A 1 259 ? -20.002 4.789 2.460 1.00 95.50 259 ASP A N 1
ATOM 1962 C CA . ASP A 1 259 ? -20.306 4.561 1.041 1.00 95.50 259 ASP A CA 1
ATOM 1963 C C . ASP A 1 259 ? -21.213 5.646 0.440 1.00 95.50 259 ASP A C 1
ATOM 1965 O O . ASP A 1 259 ? -21.039 6.023 -0.717 1.00 95.50 259 ASP A O 1
ATOM 1969 N N . ASP A 1 260 ? -22.122 6.192 1.250 1.00 95.19 260 ASP A N 1
ATOM 1970 C CA . ASP A 1 260 ? -23.096 7.205 0.833 1.00 95.19 260 ASP A CA 1
ATOM 1971 C C . ASP A 1 260 ? -22.648 8.650 1.120 1.00 95.19 260 ASP A C 1
ATOM 1973 O O . ASP A 1 260 ? -23.324 9.602 0.725 1.00 95.19 260 ASP A O 1
ATOM 1977 N N . TYR A 1 261 ? -21.533 8.848 1.834 1.00 94.56 261 TYR A N 1
ATOM 1978 C CA . TYR A 1 261 ? -21.077 10.176 2.242 1.00 94.56 261 TYR A CA 1
ATOM 1979 C C . TYR A 1 261 ? -19.554 10.294 2.306 1.00 94.56 261 TYR A C 1
ATOM 1981 O O . TYR A 1 261 ? -18.881 9.622 3.085 1.00 94.56 261 TYR A O 1
ATOM 1989 N N . SER A 1 262 ? -19.014 11.274 1.584 1.00 93.50 262 SER A N 1
ATOM 1990 C CA . SER A 1 262 ? -17.623 11.705 1.720 1.00 93.50 262 SER A CA 1
ATOM 1991 C C . SER A 1 262 ? -17.511 13.217 1.643 1.00 93.50 262 SER A C 1
ATOM 1993 O O . SER A 1 262 ? -18.036 13.838 0.720 1.00 93.50 262 SER A O 1
ATOM 1995 N N . ASP A 1 263 ? -16.761 13.797 2.569 1.00 91.50 263 ASP A N 1
ATOM 1996 C CA . ASP A 1 263 ? -16.442 15.220 2.576 1.00 91.50 263 ASP A CA 1
ATOM 1997 C C . ASP A 1 263 ? -15.048 15.431 1.990 1.00 91.50 263 ASP A C 1
ATOM 1999 O O . ASP A 1 263 ? -14.083 15.541 2.731 1.00 91.50 263 ASP A O 1
ATOM 2003 N N . LEU A 1 264 ? -14.908 15.433 0.663 1.00 90.44 264 LEU A N 1
ATOM 2004 C CA . LEU A 1 264 ? -13.601 15.648 0.024 1.00 90.44 264 LEU A CA 1
ATOM 2005 C C . LEU A 1 264 ? -13.071 17.068 0.269 1.00 90.44 264 LEU A C 1
ATOM 2007 O O . LEU A 1 264 ? -11.869 17.257 0.447 1.00 90.44 264 LEU A O 1
ATOM 2011 N N . ALA A 1 265 ? -13.970 18.056 0.294 1.00 90.44 265 ALA A N 1
ATOM 2012 C CA . ALA A 1 265 ? -13.623 19.470 0.358 1.00 90.44 265 ALA A CA 1
ATOM 2013 C C . ALA A 1 265 ? -12.857 19.816 1.638 1.00 90.44 265 ALA A C 1
ATOM 2015 O O . ALA A 1 265 ? -11.841 20.509 1.576 1.00 90.44 265 ALA A O 1
ATOM 2016 N N . SER A 1 266 ? -13.282 19.279 2.785 1.00 90.00 266 SER A N 1
ATOM 2017 C CA . SER A 1 266 ? -12.604 19.535 4.056 1.00 90.00 266 SER A CA 1
ATOM 2018 C C . SER A 1 266 ? -11.168 19.015 4.093 1.00 90.00 266 SER A C 1
ATOM 2020 O O . SER A 1 266 ? -10.354 19.558 4.838 1.00 90.00 266 SER A O 1
ATOM 2022 N N . TYR A 1 267 ? -10.823 17.998 3.302 1.00 90.56 267 TYR A N 1
ATOM 2023 C CA . TYR A 1 267 ? -9.479 17.415 3.291 1.00 90.56 267 TYR A CA 1
ATOM 2024 C C . TYR A 1 267 ? -8.583 17.968 2.176 1.00 90.56 267 TYR A C 1
ATOM 2026 O O . TYR A 1 267 ? -7.465 17.485 2.024 1.00 90.56 267 TYR A O 1
ATOM 2034 N N . LEU A 1 268 ? -9.022 18.981 1.421 1.00 90.69 268 LEU A N 1
ATOM 2035 C CA . LEU A 1 268 ? -8.214 19.584 0.359 1.00 90.69 268 LEU A CA 1
ATOM 2036 C C . LEU A 1 268 ? -6.924 20.227 0.888 1.00 90.69 268 LEU A C 1
ATOM 2038 O O . LEU A 1 268 ? -6.925 20.965 1.872 1.00 90.69 268 LEU A O 1
ATOM 2042 N N . ILE A 1 269 ? -5.826 19.992 0.170 1.00 86.44 269 ILE A N 1
ATOM 2043 C CA . ILE A 1 269 ? -4.527 20.629 0.382 1.00 86.44 269 ILE A CA 1
ATOM 2044 C C . ILE A 1 269 ? -4.343 21.717 -0.677 1.00 86.44 269 ILE A C 1
ATOM 2046 O O . ILE A 1 269 ? -4.311 21.443 -1.876 1.00 86.44 269 ILE A O 1
ATOM 2050 N N . LEU A 1 270 ? -4.152 22.958 -0.229 1.00 78.44 270 LEU A N 1
ATOM 2051 C CA . LEU A 1 270 ? -3.772 24.086 -1.080 1.00 78.44 270 LEU A CA 1
ATOM 2052 C C . LEU A 1 270 ? -2.272 24.368 -0.899 1.00 78.44 270 LEU A C 1
ATOM 2054 O O . LEU A 1 270 ? -1.884 25.257 -0.147 1.00 78.44 270 LEU A O 1
ATOM 2058 N N . GLY A 1 271 ? -1.410 23.574 -1.546 1.00 74.00 271 GLY A N 1
ATOM 2059 C CA . GLY A 1 271 ? 0.047 23.768 -1.514 1.00 74.00 271 GLY A CA 1
ATOM 2060 C C . GLY A 1 271 ? 0.857 22.480 -1.356 1.00 74.00 271 GLY A C 1
ATOM 2061 O O . GLY A 1 271 ? 0.356 21.378 -1.562 1.00 74.00 271 GLY A O 1
ATOM 2062 N N . ARG A 1 272 ? 2.146 22.614 -1.011 1.00 70.00 272 ARG A N 1
ATOM 2063 C CA . ARG A 1 272 ? 3.002 21.450 -0.728 1.00 70.00 272 ARG A CA 1
ATOM 2064 C C . ARG A 1 272 ? 2.600 20.812 0.599 1.00 70.00 272 ARG A C 1
ATOM 2066 O O . ARG A 1 272 ? 2.509 21.507 1.608 1.00 70.00 272 ARG A O 1
ATOM 2073 N N . ARG A 1 273 ? 2.442 19.487 0.595 1.00 74.75 273 ARG A N 1
ATOM 2074 C CA . ARG A 1 273 ? 2.217 18.699 1.810 1.00 74.75 273 ARG A CA 1
ATOM 2075 C C . ARG A 1 273 ? 3.458 18.758 2.700 1.00 74.75 273 ARG A C 1
ATOM 2077 O O . ARG A 1 273 ? 4.572 18.571 2.213 1.00 74.75 273 ARG A O 1
ATOM 2084 N N . ARG A 1 274 ? 3.246 19.029 3.984 1.00 71.56 274 ARG A N 1
ATOM 2085 C CA . ARG A 1 274 ? 4.251 18.955 5.048 1.00 71.56 274 ARG A CA 1
ATOM 2086 C C . ARG A 1 274 ? 3.746 17.991 6.122 1.00 71.56 274 ARG A C 1
ATOM 2088 O O . ARG A 1 274 ? 2.526 17.825 6.217 1.00 71.56 274 ARG A O 1
ATOM 2095 N N . PRO A 1 275 ? 4.637 17.356 6.896 1.00 72.44 275 PRO A N 1
ATOM 2096 C CA . PRO A 1 275 ? 4.220 16.647 8.096 1.00 72.44 275 PRO A CA 1
ATOM 2097 C C . PRO A 1 275 ? 3.469 17.597 9.051 1.00 72.44 275 PRO A C 1
ATOM 2099 O O . PRO A 1 275 ? 3.690 18.814 9.002 1.00 72.44 275 PRO A O 1
ATOM 2102 N N . PRO A 1 276 ? 2.584 17.074 9.915 1.00 73.56 276 PRO A N 1
ATOM 2103 C CA . PRO A 1 276 ? 2.023 17.822 11.032 1.00 73.56 276 PRO A CA 1
ATOM 2104 C C . PRO A 1 276 ? 3.128 18.450 11.908 1.00 73.56 276 PRO A C 1
ATOM 2106 O O . PRO A 1 276 ? 4.215 17.878 11.995 1.00 73.56 276 PRO A O 1
ATOM 2109 N N . PRO A 1 277 ? 2.883 19.599 12.573 1.00 65.25 277 PRO A N 1
ATOM 2110 C CA . PRO A 1 277 ? 3.904 20.323 13.347 1.00 65.25 277 PRO A CA 1
ATOM 2111 C C . PRO A 1 277 ? 4.558 19.516 14.479 1.00 65.25 277 PRO A C 1
ATOM 2113 O O . PRO A 1 277 ? 5.642 19.857 14.939 1.00 65.25 277 PRO A O 1
ATOM 2116 N N . ASP A 1 278 ? 3.870 18.485 14.960 1.00 66.06 278 ASP A N 1
ATOM 2117 C CA . ASP A 1 278 ? 4.274 17.567 16.021 1.00 66.06 278 ASP A CA 1
ATOM 2118 C C . ASP A 1 278 ? 5.081 16.358 15.517 1.00 66.06 278 ASP A C 1
ATOM 2120 O O . ASP A 1 278 ? 5.636 15.611 16.325 1.00 66.06 278 ASP A O 1
ATOM 2124 N N . VAL A 1 279 ? 5.207 16.185 14.197 1.00 67.12 279 VAL A N 1
ATOM 2125 C CA . VAL A 1 279 ? 6.102 15.197 13.589 1.00 67.12 279 VAL A CA 1
ATOM 2126 C C . VAL A 1 279 ? 7.448 15.872 13.312 1.00 67.12 279 VAL A C 1
ATOM 2128 O O . VAL A 1 279 ? 7.490 16.827 12.533 1.00 67.12 279 VAL A O 1
ATOM 2131 N N . PRO A 1 280 ? 8.561 15.409 13.913 1.00 59.16 280 PRO A N 1
ATOM 2132 C CA . PRO A 1 280 ? 9.864 16.006 13.659 1.00 59.16 280 PRO A CA 1
ATOM 2133 C C . PRO A 1 280 ? 10.215 15.885 12.172 1.00 59.16 280 PRO A C 1
ATOM 2135 O O . PRO A 1 280 ? 10.254 14.781 11.624 1.00 59.16 280 PRO A O 1
ATOM 2138 N N . GLU A 1 281 ? 10.485 17.018 11.516 1.00 54.09 281 GLU A N 1
ATOM 2139 C CA . GLU A 1 281 ? 11.135 17.007 10.204 1.00 54.09 281 GLU A CA 1
ATOM 2140 C C . GLU A 1 281 ? 12.475 16.275 10.356 1.00 54.09 281 GLU A C 1
ATOM 2142 O O . GLU A 1 281 ? 13.197 16.490 11.338 1.00 54.09 281 GLU A O 1
ATOM 2147 N N . LYS A 1 282 ? 12.820 15.392 9.408 1.00 54.28 282 LYS A N 1
ATOM 2148 C CA . LYS A 1 282 ? 14.176 14.834 9.358 1.00 54.28 282 LYS A CA 1
ATOM 2149 C C . LYS A 1 282 ? 15.103 16.030 9.185 1.00 54.28 282 LYS A C 1
ATOM 2151 O O . LYS A 1 282 ? 15.147 16.627 8.112 1.00 54.28 282 LYS A O 1
ATOM 2156 N N . SER A 1 283 ? 15.806 16.416 10.249 1.00 39.16 283 SER A N 1
ATOM 2157 C CA . SER A 1 283 ? 16.796 17.478 10.167 1.00 39.16 283 SER A CA 1
ATOM 2158 C C . SER A 1 283 ? 17.750 17.120 9.032 1.00 39.16 283 SER A C 1
ATOM 2160 O O . SER A 1 283 ? 18.271 16.005 8.970 1.00 39.16 283 SER A O 1
ATOM 2162 N N . ALA A 1 284 ? 17.933 18.047 8.091 1.00 37.47 284 ALA A N 1
ATOM 2163 C CA . ALA A 1 284 ? 18.927 17.930 7.038 1.00 37.47 284 ALA A CA 1
ATOM 2164 C C . ALA A 1 284 ? 20.323 17.984 7.680 1.00 37.47 284 ALA A C 1
ATOM 2166 O O . ALA A 1 284 ? 21.005 19.003 7.665 1.00 37.47 284 ALA A O 1
ATOM 2167 N N . SER A 1 285 ? 20.728 16.892 8.320 1.00 36.22 285 SER A N 1
ATOM 2168 C CA . SER A 1 285 ? 22.063 16.706 8.854 1.00 36.22 285 SER A CA 1
ATOM 2169 C C . SER A 1 285 ? 22.926 16.087 7.767 1.00 36.22 285 SER A C 1
ATOM 2171 O O . SER A 1 285 ? 23.173 14.885 7.776 1.00 36.22 285 SER A O 1
ATOM 2173 N N . LEU A 1 286 ? 23.436 16.922 6.869 1.00 34.22 286 LEU A N 1
ATOM 2174 C CA . LEU A 1 286 ? 24.742 16.676 6.270 1.00 34.22 286 LEU A CA 1
ATOM 2175 C C . LEU A 1 286 ? 25.558 17.960 6.360 1.00 34.22 286 LEU A C 1
ATOM 2177 O O . LEU A 1 286 ? 25.422 18.892 5.571 1.00 34.22 286 LEU A O 1
ATOM 2181 N N . ALA A 1 287 ? 26.391 17.970 7.398 1.00 32.00 287 ALA A N 1
ATOM 2182 C CA . ALA A 1 287 ? 27.597 18.762 7.470 1.00 32.00 287 ALA A CA 1
ATOM 2183 C C . ALA A 1 287 ? 28.479 18.460 6.249 1.00 32.00 287 ALA A C 1
ATOM 2185 O O . ALA A 1 287 ? 28.727 17.299 5.920 1.00 32.00 287 ALA A O 1
ATOM 2186 N N . ALA A 1 288 ? 28.954 19.518 5.604 1.00 32.59 288 ALA A N 1
ATOM 2187 C CA . ALA A 1 288 ? 30.111 19.462 4.728 1.00 32.59 288 ALA A CA 1
ATOM 2188 C C . ALA A 1 288 ? 31.390 19.340 5.576 1.00 32.59 288 ALA A C 1
ATOM 2190 O O . ALA A 1 288 ? 31.466 19.951 6.647 1.00 32.59 288 ALA A O 1
ATOM 2191 N N . PRO A 1 289 ? 32.415 18.628 5.101 1.00 37.34 289 PRO A N 1
ATOM 2192 C CA . PRO A 1 289 ? 33.759 19.172 5.041 1.00 37.34 289 PRO A CA 1
ATOM 2193 C C . PRO A 1 289 ? 33.951 20.009 3.767 1.00 37.34 289 PRO A C 1
ATOM 2195 O O . PRO A 1 289 ? 33.478 19.581 2.688 1.00 37.34 289 PRO A O 1
#

Foldseek 3Di:
DPDWDADPVAIWDWDADPLLCWIFIDGPHFTLAIAHPPPVCQLAQAAQCHCPHDVVLVCVLCVVPCVDAAAEEEEEGQRLNRCLSSAAANYEYEYEEADVVSVVQNPPCVRHCSQVVSVVNHYHYYYDYRDPLVVLLPDAFQRHQEYEYDPQRDQDDPLVCLALVNVLSVNRNHHALHKYKYFPDHDWFDCLQLLLQSCVSNQKFKKKAWQCPQDPVSVSNVYHTTMMMMIDNDCVSCVSVDPRIDGGDHDPPDDHRHPVDDDRPVGTDDDDDDPDPPRDDPPPPDDDD

Secondary structure (DSSP, 8-state):
--EEEEETTEEEEEEEETTTTEEEEEETTEEEEEEESSGGGTT---BT--TTSHHHHHHHHTHHHHTSTT-EEEEE--TTSGGGGG--TT-EEEEEES-HHHHHHHH-TTT--HHHHHHHTT-EEEEEES-HHHHHHHSPTT-EEEEEE----SSS--HHHHSHHHHHHHHHHEEEEEEEEEE---SSB--HHHHHHHHHHTT-EEEEEEE----HHHHHTTB--EEEEEEESSHHHHTT--SS-BPPPP-TTPPPPBTTB--TGGGB--S-----TTSPP--------

Nearest PDB structures (foldseek):
  3gjy-assembly1_A  TM=7.133E-01  e=2.497E-11  Corynebacterium glutamicum ATCC 13032
  1xj5-assembly1_D  TM=7.012E-01  e=1.096E-09  Arabidopsis thaliana
  6o65-assembly4_H  TM=6.971E-01  e=4.028E-09  Arabidopsis thaliana
  5b1s-assembly2_C  TM=6.829E-01  e=1.076E-07  Trypanosoma cruzi strain CL Brener
  4yuv-assembly1_A  TM=5.976E-01  e=9.510E-08  Trypanosoma cruzi strain CL Brener

pLDDT: mean 90.59, std 12.22, range [32.0, 98.69]